Protein AF-A0A6V3LUW2-F1 (afdb_monomer)

Solvent-accessible surface area (backbone atoms only — not comparable to full-atom values): 19935 Å² total; per-residue (Å²): 139,88,84,88,88,88,87,80,91,82,86,86,84,82,94,77,95,73,83,80,82,76,82,77,86,73,72,62,31,32,38,23,33,58,88,77,65,49,62,33,45,73,44,80,69,46,70,78,84,44,66,54,99,88,37,74,26,47,32,43,70,66,95,60,88,58,57,48,54,40,75,45,75,77,42,80,44,85,46,103,80,42,71,28,31,32,25,38,26,20,33,58,86,80,60,46,72,32,32,31,30,27,70,40,46,68,51,92,89,45,48,53,28,31,35,36,37,74,73,36,45,44,79,45,74,80,81,72,100,62,100,61,93,62,62,46,86,94,63,56,85,48,73,66,49,48,50,55,48,48,53,26,64,74,70,70,43,63,42,52,71,52,75,48,75,56,90,92,55,59,80,94,63,48,51,65,45,29,28,53,26,75,47,93,97,36,74,33,47,70,84,57,91,73,88,65,65,77,60,53,53,58,58,50,51,49,48,53,49,52,35,35,77,70,69,74,44,56,56,78,40,47,44,55,76,55,36,52,86,77,42,78,68,96,57,62,49,35,76,66,59,64,69,24,22,45,45,23,38,76,66,20,11,39,16,54,58,38,75,54,98,72,16,66,75,71,70,44,80,86,52,53,72,56,58,43,50,36,48,44,44,47,71,41,63,60,80,47,59,54,69,73,50,81,41,61,30,63,55,40,52,52,50,51,52,47,42,55,22,53,72,66,47,61,93,85,65,91,80,61,90,55,49,68,63,53,66,62,70,77,103

Nearest PDB structures (foldseek):
  8qbn-assembly1_Y  TM=7.287E-01  e=2.528E-06  Homo sapiens
  8c6j-assembly1_j  TM=6.320E-01  e=8.362E-05  Homo sapiens
  3wx2-assembly2_B  TM=7.282E-01  e=1.153E-03  Mus musculus
  9fmd-assembly1_56  TM=6.242E-01  e=1.544E-03  Homo sapiens
  2bz1-assembly1_A-2  TM=7.826E-01  e=7.913E-01  Escherichia coli

InterPro domains:
  IPR001466 Beta-lactamase-related [PF00144] (144-311)
  IPR012338 Beta-lactamase/transpeptidase-like [G3DSA:3.40.710.10] (135-315)
  IPR012338 Beta-lactamase/transpeptidase-like [SSF56601] (143-311)
  IPR050491 Beta-lactamase AmpC-like [PTHR46825] (140-311)

Sequence (331 aa):
DTISARASQGRESGSAMASRLSFTYVPANQAVCSACGTRLVACVLHSKGHIWNGKPAQVFTPKEKPPGITFTNRRNVDAAQGKSVVETALCSACKANVGWRFVESPTIGESGTIGFLMPSIRLENAKSDVKVDVVRACDSKTALDKLAIGLMAEHGGIGLSIAFCKDGAPDSKVLAKAWGYARQGCPLTPSVPLRIASVSKTITAVAIGKLVDEGKLSFDDKVLPLLRRLVKVGHLADDRMSEITVRHLLNNTSGLPSNDSKDPMFSFPRKSQLALIAHVLSERKLYNQPGSSYNYSNFGYCLLGRVVEAVCAPKGAESHQVRTVDYLLCR

Radius of gyration: 29.38 Å; Cα contacts (8 Å, |Δi|>4): 513; chains: 1; bounding box: 87×58×72 Å

Foldseek 3Di:
DDDDDDDDDDDDDDDDDDDPPDDDPQFAKWKAFPVPRHTFARDDWAQPDDADPNHGWTKDQDPDHTPQWDWADWDWDQDPLGIWIKTFIAGPPPRDGFWIATCGDPDPPRHRMTIGDPPRIDIPRDDDPDPDPAQDCVNDDDPVSVVLVVVCVVVVNQKDKDWDDDPPDPPVPIDIAMHGAQDGPHGDDSPDDDDPPCVVLVLLVVLQVVCVVVVLFDQQDFLCVLCCLPEDEPAFPEPLSRRAGNVLLNQQQSLADAPDPPQLCPVCVPDDLRRSVRCCRHPPYGNDRRPPDHGHHPNSSSSSLSSSVSSPDDVPDSDDNPGSVNSVPVD

Secondary structure (DSSP, 8-state):
-------------------------PPPPEEEETTT--EEEE---B--S-EETTEEEEEE--SSPPTTEEEEEEEEEEETTEEEEEEEEEETTT--EEEEEEEE-SSTT-TT-EEEETTTEEEE------------GGG--SHHHHHHHHHHHHHT-SEEEEEE--TT--GGG-EEEEEEEEETTEE--TTS----GGGHHHHHHHHHHHHHHTTS--TTSBHHHHHTTT---S--S-GGGGG-BHHHHHTT-S-PPPSSTT-HHHH-TTS-HHHHHHHHHHH---SS-TTSS----HHHHHHHHHHHHHHHS-TT-S-----HHHHHH--

Organism: NCBI:txid91324

Mean predicted aligned error: 17.82 Å

pLDDT: mean 71.04, std 22.26, range [22.08, 98.75]

Structure (mmCIF, N/CA/C/O backbone):
data_AF-A0A6V3LUW2-F1
#
_entry.id   AF-A0A6V3LUW2-F1
#
loop_
_atom_site.group_PDB
_atom_site.id
_atom_site.type_symbol
_atom_site.label_atom_id
_atom_site.label_alt_id
_atom_site.label_comp_id
_atom_site.label_asym_id
_atom_site.label_entity_id
_atom_site.label_seq_id
_atom_site.pdbx_PDB_ins_code
_atom_site.Cartn_x
_atom_site.Cartn_y
_atom_site.Cartn_z
_atom_site.occupancy
_atom_site.B_iso_or_equiv
_atom_site.auth_seq_id
_atom_site.auth_comp_id
_atom_site.auth_asym_id
_atom_site.auth_atom_id
_atom_site.pdbx_PDB_model_num
ATOM 1 N N . ASP A 1 1 ? 55.565 11.871 -32.220 1.00 32.44 1 ASP A N 1
ATOM 2 C CA . ASP A 1 1 ? 56.823 11.363 -31.647 1.00 32.44 1 ASP A CA 1
ATOM 3 C C . ASP A 1 1 ? 56.673 9.940 -31.148 1.00 32.44 1 ASP A C 1
ATOM 5 O O . ASP A 1 1 ? 56.031 9.662 -30.143 1.00 32.44 1 ASP A O 1
ATOM 9 N N . THR A 1 2 ? 57.181 9.035 -31.971 1.00 25.94 2 THR A N 1
ATOM 10 C CA . THR A 1 2 ? 57.294 7.585 -31.808 1.00 25.94 2 THR A CA 1
ATOM 11 C C . THR A 1 2 ? 58.377 7.240 -30.792 1.00 25.94 2 THR A C 1
ATOM 13 O O . THR A 1 2 ? 59.490 7.728 -30.939 1.00 25.94 2 THR A O 1
ATOM 16 N N . ILE A 1 3 ? 58.118 6.303 -29.873 1.00 24.16 3 ILE A N 1
ATOM 17 C CA . ILE A 1 3 ? 59.168 5.420 -29.341 1.00 24.16 3 ILE A CA 1
ATOM 18 C C . ILE A 1 3 ? 58.611 3.996 -29.246 1.00 24.16 3 ILE A C 1
ATOM 20 O O . ILE A 1 3 ? 57.728 3.696 -28.446 1.00 24.16 3 ILE A O 1
ATOM 24 N N . SER A 1 4 ? 59.149 3.120 -30.091 1.00 26.44 4 SER A N 1
ATOM 25 C CA . SER A 1 4 ? 59.075 1.666 -29.970 1.00 26.44 4 SER A CA 1
ATOM 26 C C . SER A 1 4 ? 60.341 1.150 -29.291 1.00 26.44 4 SER A C 1
ATOM 28 O O . SER A 1 4 ? 61.434 1.558 -29.677 1.00 26.44 4 SER A O 1
ATOM 30 N N . ALA A 1 5 ? 60.220 0.178 -28.390 1.00 25.72 5 ALA A N 1
ATOM 31 C CA . ALA A 1 5 ? 61.331 -0.695 -28.023 1.00 25.72 5 ALA A CA 1
ATOM 32 C C . ALA A 1 5 ? 60.824 -2.137 -27.887 1.00 25.72 5 ALA A C 1
ATOM 34 O O . ALA A 1 5 ? 59.865 -2.412 -27.164 1.00 25.72 5 ALA A O 1
ATOM 35 N N . ARG A 1 6 ? 61.458 -3.053 -28.625 1.00 26.61 6 ARG A N 1
ATOM 36 C CA . ARG A 1 6 ? 61.231 -4.502 -28.591 1.00 26.61 6 ARG A CA 1
ATOM 37 C C . ARG A 1 6 ? 62.600 -5.186 -28.557 1.00 26.61 6 ARG A C 1
ATOM 39 O O . ARG A 1 6 ? 63.383 -4.962 -29.469 1.00 26.61 6 ARG A O 1
ATOM 46 N N . ALA A 1 7 ? 62.846 -6.007 -27.540 1.00 25.12 7 ALA A N 1
ATOM 47 C CA . ALA A 1 7 ? 63.823 -7.111 -27.444 1.00 25.12 7 ALA A CA 1
ATOM 48 C C . ALA A 1 7 ? 63.729 -7.643 -25.995 1.00 25.12 7 ALA A C 1
ATOM 50 O O . ALA A 1 7 ? 63.447 -6.851 -25.104 1.00 25.12 7 ALA A O 1
ATOM 51 N N . SER A 1 8 ? 63.903 -8.908 -25.619 1.00 25.94 8 SER A N 1
ATOM 52 C CA . SER A 1 8 ? 64.180 -10.198 -26.268 1.00 25.94 8 SER A CA 1
ATOM 53 C C . SER A 1 8 ? 63.903 -11.297 -25.213 1.00 25.94 8 SER A C 1
ATOM 55 O O . SER A 1 8 ? 63.744 -10.997 -24.032 1.00 25.94 8 SER A O 1
ATOM 57 N N . GLN A 1 9 ? 63.796 -12.559 -25.633 1.00 34.12 9 GLN A N 1
ATOM 58 C CA . GLN A 1 9 ? 63.465 -13.723 -24.794 1.00 34.12 9 GLN A CA 1
ATOM 59 C C . GLN A 1 9 ? 64.522 -14.055 -23.718 1.00 34.12 9 GLN A C 1
ATOM 61 O O . GLN A 1 9 ? 65.716 -13.917 -23.963 1.00 34.12 9 GLN A O 1
ATOM 66 N N . GLY A 1 10 ? 64.066 -14.608 -22.585 1.00 26.25 10 GLY A N 1
ATOM 67 C CA . GLY A 1 10 ? 64.874 -15.298 -21.570 1.00 26.25 10 GLY A CA 1
ATOM 68 C C . GLY A 1 10 ? 63.981 -16.086 -20.597 1.00 26.25 10 GLY A C 1
ATOM 69 O O . GLY A 1 10 ? 62.944 -15.580 -20.175 1.00 26.25 10 GLY A O 1
ATOM 70 N N . ARG A 1 11 ? 64.333 -17.349 -20.321 1.00 29.12 11 ARG A N 1
ATOM 71 C CA . ARG A 1 11 ? 63.602 -18.312 -19.472 1.00 29.12 11 ARG A CA 1
ATOM 72 C C . ARG A 1 11 ? 63.884 -18.122 -17.969 1.00 29.12 11 ARG A C 1
ATOM 74 O O . ARG A 1 11 ? 64.995 -17.780 -17.595 1.00 29.12 11 ARG A O 1
ATOM 81 N N . GLU A 1 12 ? 62.875 -18.527 -17.192 1.00 29.52 12 GLU A N 1
ATOM 82 C CA . GLU A 1 12 ? 62.871 -19.070 -15.818 1.00 29.52 12 GLU A CA 1
ATOM 83 C C . GLU A 1 12 ? 62.957 -18.177 -14.557 1.00 29.52 12 GLU A C 1
ATOM 85 O O . GLU A 1 12 ? 63.895 -17.423 -14.327 1.00 29.52 12 GLU A O 1
ATOM 90 N N . SER A 1 13 ? 61.997 -18.491 -13.667 1.00 27.89 13 SER A N 1
ATOM 91 C CA . SER A 1 13 ? 61.985 -18.431 -12.193 1.00 27.89 13 SER A CA 1
ATOM 92 C C . SER A 1 13 ? 61.398 -17.194 -11.481 1.00 27.89 13 SER A C 1
ATOM 94 O O . SER A 1 13 ? 61.755 -16.055 -11.744 1.00 27.89 13 SER A O 1
ATOM 96 N N . GLY A 1 14 ? 60.512 -17.471 -10.510 1.00 27.19 14 GLY A N 1
ATOM 97 C CA . GLY A 1 14 ? 60.323 -16.654 -9.304 1.00 27.19 14 GLY A CA 1
ATOM 98 C C . GLY A 1 14 ? 59.253 -15.554 -9.333 1.00 27.19 14 GLY A C 1
ATOM 99 O O . GLY A 1 14 ? 59.414 -14.517 -9.956 1.00 27.19 14 GLY A O 1
ATOM 100 N N . SER A 1 15 ? 58.180 -15.789 -8.575 1.00 33.03 15 SER A N 1
ATOM 101 C CA . SER A 1 15 ? 57.138 -14.864 -8.094 1.00 33.03 15 SER A CA 1
ATOM 102 C C . SER A 1 15 ? 57.380 -13.345 -8.203 1.00 33.03 15 SER A C 1
ATOM 104 O O . SER A 1 15 ? 58.246 -12.806 -7.519 1.00 33.03 15 SER A O 1
ATOM 106 N N . ALA A 1 16 ? 56.475 -12.637 -8.889 1.00 28.08 16 ALA A N 1
ATOM 107 C CA . ALA A 1 16 ? 55.995 -11.313 -8.478 1.00 28.08 16 ALA A CA 1
ATOM 108 C C . ALA A 1 16 ? 54.725 -10.918 -9.253 1.00 28.08 16 ALA A C 1
ATOM 110 O O . ALA A 1 16 ? 54.621 -11.053 -10.470 1.00 28.08 16 ALA A O 1
ATOM 111 N N . MET A 1 17 ? 53.750 -10.423 -8.501 1.00 35.12 17 MET A N 1
ATOM 112 C CA . MET A 1 17 ? 52.488 -9.838 -8.940 1.00 35.12 17 MET A CA 1
ATOM 113 C C . MET A 1 17 ? 52.741 -8.640 -9.877 1.00 35.12 17 MET A C 1
ATOM 115 O O . MET A 1 17 ? 53.303 -7.638 -9.449 1.00 35.12 17 MET A O 1
ATOM 119 N N . ALA A 1 18 ? 52.303 -8.712 -11.136 1.00 25.06 18 ALA A N 1
ATOM 120 C CA . ALA A 1 18 ? 52.084 -7.539 -11.991 1.00 25.06 18 ALA A CA 1
ATOM 121 C C . ALA A 1 18 ? 51.142 -7.917 -13.143 1.00 25.06 18 ALA A C 1
ATOM 123 O O . ALA A 1 18 ? 51.553 -8.156 -14.280 1.00 25.06 18 ALA A O 1
ATOM 124 N N . SER A 1 19 ? 49.846 -8.006 -12.848 1.00 27.05 19 SER A N 1
ATOM 125 C CA . SER A 1 19 ? 48.818 -8.066 -13.883 1.00 27.05 19 SER A CA 1
ATOM 126 C C . SER A 1 19 ? 48.899 -6.794 -14.731 1.00 27.05 19 SER A C 1
ATOM 128 O O . SER A 1 19 ? 48.586 -5.702 -14.255 1.00 27.05 19 SER A O 1
ATOM 130 N N . ARG A 1 20 ? 49.331 -6.934 -15.988 1.00 24.47 20 ARG A N 1
ATOM 131 C CA . ARG A 1 20 ? 49.207 -5.903 -17.023 1.00 24.47 20 ARG A CA 1
ATOM 132 C C . ARG A 1 20 ? 47.744 -5.458 -17.097 1.00 24.47 20 ARG A C 1
ATOM 134 O O . ARG A 1 20 ? 46.902 -6.195 -17.600 1.00 24.47 20 ARG A O 1
ATOM 141 N N . LEU A 1 21 ? 47.450 -4.256 -16.608 1.00 22.22 21 LEU A N 1
ATOM 142 C CA . LEU A 1 21 ? 46.193 -3.566 -16.881 1.00 22.22 21 LEU A CA 1
ATOM 143 C C . LEU A 1 21 ? 46.185 -3.170 -18.359 1.00 22.22 21 LEU A C 1
ATOM 145 O O . LEU A 1 21 ? 46.767 -2.166 -18.764 1.00 22.22 21 LEU A O 1
ATOM 149 N N . SER A 1 22 ? 45.547 -3.992 -19.184 1.00 22.17 22 SER A N 1
ATOM 150 C CA . SER A 1 22 ? 45.116 -3.595 -20.518 1.00 22.17 22 SER A CA 1
ATOM 151 C C . SER A 1 22 ? 43.903 -2.675 -20.378 1.00 22.17 22 SER A C 1
ATOM 153 O O . SER A 1 22 ? 42.823 -3.125 -19.991 1.00 22.17 22 SER A O 1
ATOM 155 N N . PHE A 1 23 ? 44.060 -1.391 -20.695 1.00 22.08 23 PHE A N 1
ATOM 156 C CA . PHE A 1 23 ? 42.920 -0.493 -20.861 1.00 22.08 23 PHE A CA 1
ATOM 157 C C . PHE A 1 23 ? 42.211 -0.847 -22.166 1.00 22.08 23 PHE A C 1
ATOM 159 O O . PHE A 1 23 ? 42.730 -0.610 -23.255 1.00 22.08 23 PHE A O 1
ATOM 166 N N . THR A 1 24 ? 41.015 -1.420 -22.058 1.00 25.44 24 THR A N 1
ATOM 167 C CA . THR A 1 24 ? 40.129 -1.556 -23.214 1.00 25.44 24 THR A CA 1
ATOM 168 C C . THR A 1 24 ? 39.429 -0.218 -23.402 1.00 25.44 24 THR A C 1
ATOM 170 O O . THR A 1 24 ? 38.608 0.183 -22.579 1.00 25.44 24 THR A O 1
ATOM 173 N N . TYR A 1 25 ? 39.779 0.499 -24.467 1.00 26.20 25 TYR A N 1
ATOM 174 C CA . TYR A 1 25 ? 39.032 1.665 -24.925 1.00 26.20 25 TYR A CA 1
ATOM 175 C C . TYR A 1 25 ? 37.603 1.222 -25.276 1.00 26.20 25 TYR A C 1
ATOM 177 O O . TYR A 1 25 ? 37.393 0.487 -26.242 1.00 26.20 25 TYR A O 1
ATOM 185 N N . VAL A 1 26 ? 36.621 1.626 -24.467 1.00 33.25 26 VAL A N 1
ATOM 186 C CA . VAL A 1 26 ? 35.198 1.388 -24.741 1.00 33.25 26 VAL A CA 1
ATOM 187 C C . VAL A 1 26 ? 34.712 2.526 -25.644 1.00 33.25 26 VAL A C 1
ATOM 189 O O . VAL A 1 26 ? 34.787 3.684 -25.226 1.00 33.25 26 VAL A O 1
ATOM 192 N N . PRO A 1 27 ? 34.235 2.267 -26.874 1.00 38.62 27 PRO A N 1
ATOM 193 C CA . PRO A 1 27 ? 33.726 3.337 -27.723 1.00 38.62 27 PRO A CA 1
ATOM 194 C C . PRO A 1 27 ? 32.470 3.946 -27.080 1.00 38.62 27 PRO A C 1
ATOM 196 O O . PRO A 1 27 ? 31.558 3.226 -26.678 1.00 38.62 27 PRO A O 1
ATOM 199 N N . ALA A 1 28 ? 32.436 5.275 -26.958 1.00 47.59 28 ALA A N 1
ATOM 200 C CA . ALA A 1 28 ? 31.299 6.007 -26.407 1.00 47.59 28 ALA A CA 1
ATOM 201 C C . ALA A 1 28 ? 30.010 5.711 -27.196 1.00 47.59 28 ALA A C 1
ATOM 203 O O . ALA A 1 28 ? 30.028 5.692 -28.430 1.00 47.59 28 ALA A O 1
ATOM 204 N N . ASN A 1 29 ? 28.892 5.519 -26.485 1.00 57.41 29 ASN A N 1
ATOM 205 C CA . ASN A 1 29 ? 27.569 5.356 -27.091 1.00 57.41 29 ASN A CA 1
ATOM 206 C C . ASN A 1 29 ? 27.285 6.518 -28.055 1.00 57.41 29 ASN A C 1
ATOM 208 O O . ASN A 1 29 ? 27.542 7.682 -27.730 1.00 57.41 29 ASN A O 1
ATOM 212 N N . GLN A 1 30 ? 26.746 6.209 -29.235 1.00 65.44 30 GLN A N 1
ATOM 213 C CA . GLN A 1 30 ? 26.441 7.215 -30.252 1.00 65.44 30 GLN A CA 1
ATOM 214 C C . GLN A 1 30 ? 24.938 7.468 -30.304 1.00 65.44 30 GLN A C 1
ATOM 216 O O . GLN A 1 30 ? 24.164 6.553 -30.572 1.00 65.44 30 GLN A O 1
ATOM 221 N N . ALA A 1 31 ? 24.520 8.710 -30.060 1.00 68.44 31 ALA A N 1
ATOM 222 C CA . ALA A 1 31 ? 23.149 9.144 -30.294 1.00 68.44 31 ALA A CA 1
ATOM 223 C C . ALA A 1 31 ? 22.975 9.554 -31.759 1.00 68.44 31 ALA A C 1
ATOM 225 O O . ALA A 1 31 ? 23.757 10.346 -32.295 1.00 68.44 31 ALA A O 1
ATOM 226 N N . VAL A 1 32 ? 21.931 9.033 -32.396 1.00 75.38 32 VAL A N 1
ATOM 227 C CA . VAL A 1 32 ? 21.648 9.202 -33.823 1.00 75.38 32 VAL A CA 1
ATOM 228 C C . VAL A 1 32 ? 20.202 9.653 -34.006 1.00 75.38 32 VAL A C 1
ATOM 230 O O . VAL A 1 32 ? 19.311 9.166 -33.318 1.00 75.38 32 VAL A O 1
ATOM 233 N N . CYS A 1 33 ? 19.939 10.581 -34.926 1.00 68.62 33 CYS A N 1
ATOM 234 C CA . CYS A 1 33 ? 18.579 11.013 -35.238 1.00 68.62 33 CYS A CA 1
ATOM 235 C C . CYS A 1 33 ? 17.768 9.855 -35.835 1.00 68.62 33 CYS A C 1
ATOM 237 O O . CYS A 1 33 ? 18.140 9.307 -36.874 1.00 68.62 33 CYS A O 1
ATOM 239 N N . SER A 1 34 ? 16.626 9.524 -35.232 1.00 74.38 34 SER A N 1
ATOM 240 C CA . SER A 1 34 ? 15.762 8.437 -35.708 1.00 74.38 34 SER A CA 1
ATOM 241 C C . SER A 1 34 ? 15.175 8.701 -37.095 1.00 74.38 34 SER A C 1
ATOM 243 O O . SER A 1 34 ? 14.897 7.749 -37.819 1.00 74.38 34 SER A O 1
ATOM 245 N N . ALA A 1 35 ? 15.001 9.974 -37.469 1.00 71.50 35 ALA A N 1
ATOM 246 C CA . ALA A 1 35 ? 14.369 10.368 -38.725 1.00 71.50 35 ALA A CA 1
ATOM 247 C C . ALA A 1 35 ? 15.293 10.238 -39.947 1.00 71.50 35 ALA A C 1
ATOM 249 O O . ALA A 1 35 ? 14.821 9.911 -41.028 1.00 71.50 35 ALA A O 1
ATOM 250 N N . CYS A 1 36 ? 16.596 10.502 -39.799 1.00 74.44 36 CYS A N 1
ATOM 251 C CA . CYS A 1 36 ? 17.520 10.569 -40.943 1.00 74.44 36 CYS A CA 1
ATOM 252 C C . CYS A 1 36 ? 18.872 9.881 -40.722 1.00 74.44 36 CYS A C 1
ATOM 254 O O . CYS A 1 36 ? 19.734 9.943 -41.592 1.00 74.44 36 CYS A O 1
ATOM 256 N N . GLY A 1 37 ? 19.105 9.266 -39.558 1.00 76.00 37 GLY A N 1
ATOM 257 C CA . GLY A 1 37 ? 20.361 8.568 -39.274 1.00 76.00 37 GLY A CA 1
ATOM 258 C C . GLY A 1 37 ? 21.564 9.487 -39.029 1.00 76.00 37 GLY A C 1
ATOM 259 O O . GLY A 1 37 ? 22.689 9.011 -38.912 1.00 76.00 37 GLY A O 1
ATOM 260 N N . THR A 1 38 ? 21.370 10.806 -38.941 1.00 75.94 38 THR A N 1
ATOM 261 C CA . THR A 1 38 ? 22.471 11.736 -38.661 1.00 75.94 38 THR A CA 1
ATOM 262 C C . THR A 1 38 ? 23.008 11.518 -37.254 1.00 75.94 38 THR A C 1
ATOM 264 O O . THR A 1 38 ? 22.253 11.568 -36.281 1.00 75.94 38 THR A O 1
ATOM 267 N N . ARG A 1 39 ? 24.325 11.315 -37.144 1.00 74.00 39 ARG A N 1
ATOM 268 C CA . ARG A 1 39 ? 25.025 11.246 -35.858 1.00 74.00 39 ARG A CA 1
ATOM 269 C C . ARG A 1 39 ? 24.925 12.591 -35.149 1.00 74.00 39 ARG A C 1
ATOM 271 O O . ARG A 1 39 ? 25.285 13.620 -35.714 1.00 74.00 39 ARG A O 1
ATOM 278 N N . LEU A 1 40 ? 24.419 12.559 -33.923 1.00 68.75 40 LEU A N 1
ATOM 279 C CA . LEU A 1 40 ? 24.222 13.739 -33.094 1.00 68.75 40 LEU A CA 1
ATOM 280 C C . LEU A 1 40 ? 25.392 13.888 -32.122 1.00 68.75 40 LEU A C 1
ATOM 282 O O . LEU A 1 40 ? 26.042 14.918 -32.091 1.00 68.75 40 LEU A O 1
ATOM 286 N N . VAL A 1 41 ? 25.724 12.865 -31.336 1.00 66.00 41 VAL A N 1
ATOM 287 C CA . VAL A 1 41 ? 26.817 12.997 -30.361 1.00 66.00 41 VAL A CA 1
ATOM 288 C C . VAL A 1 41 ? 27.357 11.638 -29.920 1.00 66.00 41 VAL A C 1
ATOM 290 O O . VAL A 1 41 ? 26.603 10.673 -29.805 1.00 66.00 41 VAL A O 1
ATOM 293 N N . ALA A 1 42 ? 28.662 11.572 -29.646 1.00 53.53 42 ALA A N 1
ATOM 294 C CA . ALA A 1 42 ? 29.278 10.490 -28.884 1.00 53.53 42 ALA A CA 1
ATOM 295 C C . ALA A 1 42 ? 29.283 10.904 -27.406 1.00 53.53 42 ALA A C 1
ATOM 297 O O . ALA A 1 42 ? 29.980 11.849 -27.038 1.00 53.53 42 ALA A O 1
ATOM 298 N N . CYS A 1 43 ? 28.461 10.279 -26.563 1.00 50.44 43 CYS A N 1
ATOM 299 C CA . CYS A 1 43 ? 28.339 10.708 -25.169 1.00 50.44 43 CYS A CA 1
ATOM 300 C C . CYS A 1 43 ? 28.013 9.569 -24.206 1.00 50.44 43 CYS A C 1
ATOM 302 O O . CYS A 1 43 ? 27.389 8.566 -24.552 1.00 50.44 43 CYS A O 1
ATOM 304 N N . VAL A 1 44 ? 28.418 9.772 -22.953 1.00 45.28 44 VAL A N 1
ATOM 305 C C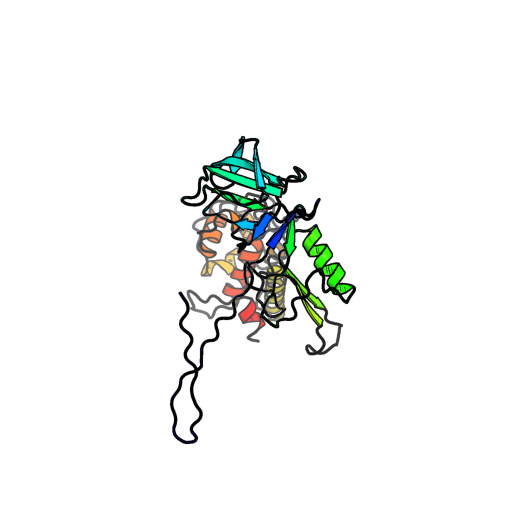A . VAL A 1 44 ? 27.902 9.018 -21.814 1.00 45.28 44 VAL A CA 1
ATOM 306 C C . VAL A 1 44 ? 26.619 9.714 -21.379 1.00 45.28 44 VAL A C 1
ATOM 308 O O . VAL A 1 44 ? 26.650 10.737 -20.700 1.00 45.28 44 VAL A O 1
ATOM 311 N N . LEU A 1 45 ? 25.486 9.186 -21.831 1.00 48.56 45 LEU A N 1
ATOM 312 C CA . LEU A 1 45 ? 24.174 9.646 -21.394 1.00 48.56 45 LEU A CA 1
ATOM 313 C C . LEU A 1 45 ? 23.963 9.196 -19.951 1.00 48.56 45 LEU A C 1
ATOM 315 O O . LEU A 1 45 ? 24.124 8.015 -19.639 1.00 48.56 45 LEU A O 1
ATOM 319 N N . HIS A 1 46 ? 23.589 10.120 -19.070 1.00 49.09 46 HIS A N 1
ATOM 320 C CA . HIS A 1 46 ? 23.193 9.770 -17.713 1.00 49.09 46 HIS A CA 1
ATOM 321 C C . HIS A 1 46 ? 21.733 10.143 -17.477 1.00 49.09 46 HIS A C 1
ATOM 323 O O . HIS A 1 46 ? 21.256 11.222 -17.817 1.00 49.09 46 HIS A O 1
ATOM 329 N N . SER A 1 47 ? 20.997 9.233 -16.858 1.00 44.94 47 SER A N 1
ATOM 330 C CA . SER A 1 47 ? 19.542 9.309 -16.729 1.00 44.94 47 SER A CA 1
ATOM 331 C C . SER A 1 47 ? 19.072 10.024 -15.458 1.00 44.94 47 SER A C 1
ATOM 333 O O . SER A 1 47 ? 18.070 9.611 -14.886 1.00 44.94 47 SER A O 1
ATOM 335 N N . LYS A 1 48 ? 19.812 11.023 -14.950 1.00 45.25 48 LYS A N 1
ATOM 336 C CA . LYS A 1 48 ? 19.458 11.729 -13.702 1.00 45.25 48 LYS A CA 1
ATOM 337 C C . LYS A 1 48 ? 18.098 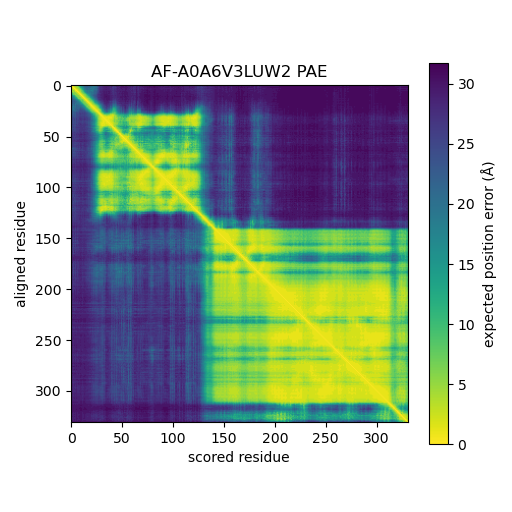12.434 -13.840 1.00 45.25 48 LYS A C 1
ATOM 339 O O . LYS A 1 48 ? 18.057 13.589 -14.202 1.00 45.25 48 LYS A O 1
ATOM 344 N N . GLY A 1 49 ? 16.988 11.756 -13.562 1.00 43.66 49 GLY A N 1
ATOM 345 C CA . GLY A 1 49 ? 15.701 12.356 -13.180 1.00 43.66 49 GLY A CA 1
ATOM 346 C C . GLY A 1 49 ? 15.013 13.358 -14.124 1.00 43.66 49 GLY A C 1
ATOM 347 O O . GLY A 1 49 ? 14.020 13.947 -13.708 1.00 43.66 49 GLY A O 1
ATOM 348 N N . HIS A 1 50 ? 15.475 13.582 -15.356 1.00 44.34 50 HIS A N 1
ATOM 349 C CA . HIS A 1 50 ? 14.872 14.599 -16.224 1.00 44.34 50 HIS A CA 1
ATOM 350 C C . HIS A 1 50 ? 13.631 14.065 -16.961 1.00 44.34 50 HIS A C 1
ATOM 352 O O . HIS A 1 50 ? 13.668 13.021 -17.616 1.00 44.34 50 HIS A O 1
ATOM 358 N N . ILE A 1 51 ? 12.531 14.818 -16.867 1.00 43.12 51 ILE A N 1
ATOM 359 C CA . ILE A 1 51 ? 11.246 14.569 -17.534 1.00 43.12 51 ILE A CA 1
ATOM 360 C C . ILE A 1 51 ? 10.875 15.829 -18.325 1.00 43.12 51 ILE A C 1
ATOM 362 O O . ILE A 1 51 ? 10.995 16.937 -17.807 1.00 43.12 51 ILE A O 1
ATOM 366 N N . TRP A 1 52 ? 10.405 15.676 -19.563 1.00 42.88 52 TRP A N 1
ATOM 367 C CA . TRP A 1 52 ? 9.974 16.782 -20.422 1.00 42.88 52 TRP A CA 1
ATOM 368 C C . TRP A 1 52 ? 8.634 16.496 -21.077 1.00 42.88 52 TRP A C 1
ATOM 370 O O . TRP A 1 52 ? 8.472 15.463 -21.726 1.00 42.88 52 TRP A O 1
ATOM 380 N N . ASN A 1 53 ? 7.674 17.413 -20.926 1.00 45.22 53 ASN A N 1
ATOM 381 C CA . ASN A 1 53 ? 6.282 17.211 -21.347 1.00 45.22 53 ASN A CA 1
ATOM 382 C C . ASN A 1 53 ? 5.746 15.823 -20.928 1.00 45.22 53 ASN A C 1
ATOM 384 O O . ASN A 1 53 ? 5.104 15.131 -21.715 1.00 45.22 53 ASN A O 1
ATOM 388 N N . GLY A 1 54 ? 6.092 15.381 -19.713 1.00 42.72 54 GLY A N 1
ATOM 389 C CA . GLY A 1 54 ? 5.702 14.074 -19.174 1.00 42.72 54 GLY A CA 1
ATOM 390 C C . GLY A 1 54 ? 6.492 12.863 -19.694 1.00 42.72 54 GLY A C 1
ATOM 391 O O . GLY A 1 54 ? 6.167 11.743 -19.317 1.00 42.72 54 GLY A O 1
ATOM 392 N N . LYS A 1 55 ? 7.530 13.043 -20.525 1.00 43.66 55 LYS A N 1
ATOM 393 C CA . LYS A 1 55 ? 8.339 11.946 -21.088 1.00 43.66 55 LYS A CA 1
ATOM 394 C C . LYS A 1 55 ? 9.743 11.868 -20.471 1.00 43.66 55 LYS A C 1
ATOM 396 O O . LYS A 1 55 ? 10.358 12.917 -20.275 1.00 43.66 55 LYS A O 1
ATOM 401 N N . PRO A 1 56 ? 10.287 10.662 -20.214 1.00 47.06 56 PRO A N 1
ATOM 402 C CA . PRO A 1 56 ? 11.670 10.490 -19.772 1.00 47.06 56 PRO A CA 1
ATOM 403 C C . PRO A 1 56 ? 12.670 11.074 -20.773 1.00 47.06 56 PRO A C 1
ATOM 405 O O . PRO A 1 56 ? 12.560 10.850 -21.981 1.00 47.06 56 PRO A O 1
ATOM 408 N N . ALA A 1 57 ? 13.664 11.789 -20.256 1.00 47.59 57 ALA A N 1
ATOM 409 C CA . ALA A 1 57 ? 14.705 12.436 -21.035 1.00 47.59 57 ALA A CA 1
ATOM 410 C C . ALA A 1 57 ? 16.078 11.874 -20.665 1.00 47.59 57 ALA A C 1
ATOM 412 O O . ALA A 1 57 ? 16.419 11.774 -19.485 1.00 47.59 57 ALA A O 1
ATOM 413 N N . GLN A 1 58 ? 16.895 11.548 -21.665 1.00 57.41 58 GLN A N 1
ATOM 414 C CA . GLN A 1 58 ? 18.321 11.330 -21.423 1.00 57.41 58 GLN A CA 1
ATOM 415 C C . GLN A 1 58 ? 19.045 12.658 -21.551 1.00 57.41 58 GLN A C 1
ATOM 417 O O . GLN A 1 58 ? 18.816 13.372 -22.526 1.00 57.41 58 GLN A O 1
ATOM 422 N N . VAL A 1 59 ? 19.902 12.982 -20.582 1.00 52.50 59 VAL A N 1
ATOM 423 C CA . VAL A 1 59 ? 20.637 14.243 -20.594 1.00 52.50 59 VAL A CA 1
ATOM 424 C C . VAL A 1 59 ? 22.133 14.056 -20.757 1.00 52.50 59 VAL A C 1
ATOM 426 O O . VAL A 1 59 ? 22.705 13.025 -20.390 1.00 52.50 59 VAL A O 1
ATOM 429 N N . PHE A 1 60 ? 22.755 15.093 -21.295 1.00 61.97 60 PHE A N 1
ATOM 430 C CA . PHE A 1 60 ? 24.191 15.220 -21.432 1.00 61.97 60 PHE A CA 1
ATOM 431 C C . PHE A 1 60 ? 24.584 16.695 -21.355 1.00 61.97 60 PHE A C 1
ATOM 433 O O . PHE A 1 60 ? 23.930 17.549 -21.954 1.00 61.97 60 PHE A O 1
ATOM 440 N N . THR A 1 61 ? 25.664 16.993 -20.639 1.00 60.22 61 THR A N 1
ATOM 441 C CA . THR A 1 61 ? 26.203 18.350 -20.500 1.00 60.22 61 THR A CA 1
ATOM 442 C C . THR A 1 61 ? 27.498 18.445 -21.308 1.00 60.22 61 THR A C 1
ATOM 444 O O . THR A 1 61 ? 28.556 18.036 -20.824 1.00 60.22 61 THR A O 1
ATOM 447 N N . PRO A 1 62 ? 27.442 18.907 -22.569 1.00 57.91 62 PRO A N 1
ATOM 448 C CA . PRO A 1 62 ? 28.642 19.036 -23.380 1.00 57.91 62 PRO A CA 1
ATOM 449 C C . PRO A 1 62 ? 29.563 20.150 -22.875 1.00 57.91 62 PRO A C 1
ATOM 451 O O . PRO A 1 62 ? 29.098 21.194 -22.426 1.00 57.91 62 PRO A O 1
ATOM 454 N N . LYS A 1 63 ? 30.878 19.967 -23.049 1.00 55.75 63 LYS A N 1
ATOM 455 C CA . LYS A 1 63 ? 31.872 21.039 -22.859 1.00 55.75 63 LYS A CA 1
ATOM 456 C C . LYS A 1 63 ? 31.934 22.017 -24.044 1.00 55.75 63 LYS A C 1
ATOM 458 O O . LYS A 1 63 ? 32.314 23.164 -23.859 1.00 55.75 63 LYS A O 1
ATOM 463 N N . GLU A 1 64 ? 31.536 21.573 -25.238 1.00 63.38 64 GLU A N 1
ATOM 464 C CA . GLU A 1 64 ? 31.563 22.339 -26.494 1.00 63.38 64 GLU A CA 1
ATOM 465 C C . GLU A 1 64 ? 30.289 22.098 -27.316 1.00 63.38 64 GLU A C 1
ATOM 467 O O . GLU A 1 64 ? 29.560 21.139 -27.078 1.00 63.38 64 GLU A O 1
ATOM 472 N N . LYS A 1 65 ? 29.990 22.938 -28.315 1.00 65.69 65 LYS A N 1
ATOM 473 C CA . LYS A 1 65 ? 28.785 22.758 -29.144 1.00 65.69 65 LYS A CA 1
ATOM 474 C C . LYS A 1 65 ? 28.798 21.369 -29.817 1.00 65.69 65 LYS A C 1
ATOM 476 O O . LYS A 1 65 ? 29.698 21.104 -30.611 1.00 65.69 65 LYS A O 1
ATOM 481 N N . PRO A 1 66 ? 27.807 20.494 -29.557 1.00 67.06 66 PRO A N 1
ATOM 482 C CA . PRO A 1 66 ? 27.814 19.153 -30.123 1.00 67.06 66 PRO A CA 1
ATOM 483 C C . PRO A 1 66 ? 27.589 19.199 -31.643 1.00 67.06 66 PRO A C 1
ATOM 485 O O . PRO A 1 66 ? 26.752 19.982 -32.113 1.00 67.06 66 PRO A O 1
ATOM 488 N N . PRO A 1 67 ? 28.306 18.371 -32.425 1.00 70.50 67 PRO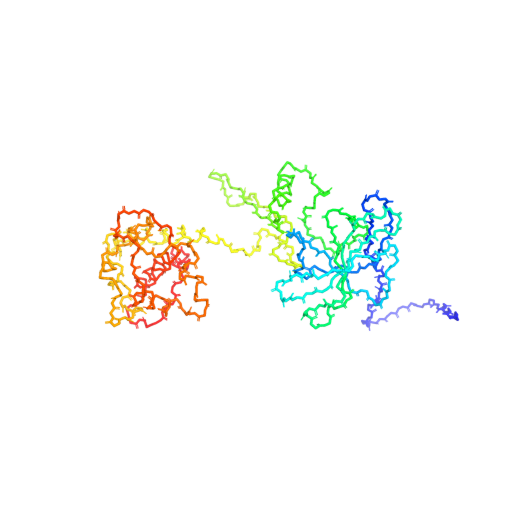 A N 1
ATOM 489 C CA . PRO A 1 67 ? 28.090 18.268 -33.865 1.00 70.50 67 PRO A CA 1
ATOM 490 C C . PRO A 1 67 ? 26.659 17.789 -34.171 1.00 70.50 67 PRO A C 1
ATOM 492 O O . PRO A 1 67 ? 25.975 17.250 -33.317 1.00 70.50 67 PRO A O 1
ATOM 495 N N . GLY A 1 68 ? 26.141 18.025 -35.378 1.00 76.69 68 GLY A N 1
ATOM 496 C CA . GLY A 1 68 ? 24.837 17.467 -35.785 1.00 76.69 68 GLY A CA 1
ATOM 497 C C . GLY A 1 68 ? 23.588 18.022 -35.074 1.00 76.69 68 GLY A C 1
ATOM 498 O O . GLY A 1 68 ? 22.480 17.596 -35.413 1.00 76.69 68 GLY A O 1
ATOM 499 N N . ILE A 1 69 ? 23.733 18.989 -34.157 1.00 79.38 69 ILE A N 1
ATOM 500 C CA . ILE A 1 69 ? 22.623 19.666 -33.472 1.00 79.38 69 ILE A CA 1
ATOM 501 C C . ILE A 1 69 ? 22.674 21.184 -33.705 1.00 79.38 69 ILE A C 1
ATOM 503 O O . ILE A 1 69 ? 23.710 21.838 -33.559 1.00 79.38 69 ILE A O 1
ATOM 507 N N . THR A 1 70 ? 21.516 21.765 -34.011 1.00 87.25 70 THR A N 1
ATOM 508 C CA . THR A 1 70 ? 21.280 23.216 -34.006 1.00 87.25 70 THR A CA 1
ATOM 509 C C . THR A 1 70 ? 20.254 23.583 -32.946 1.00 87.25 70 THR A C 1
ATOM 511 O O . THR A 1 70 ? 19.281 22.855 -32.762 1.00 87.25 70 THR A O 1
ATOM 514 N N . PHE A 1 71 ? 20.448 24.722 -32.282 1.00 84.88 71 PHE A N 1
ATOM 515 C CA . PHE A 1 71 ? 19.516 25.238 -31.282 1.00 84.88 71 PHE A CA 1
ATOM 516 C C . PHE A 1 71 ? 18.747 26.432 -31.837 1.00 84.88 71 PHE A C 1
ATOM 518 O O . PHE A 1 71 ? 19.324 27.281 -32.513 1.00 84.88 71 PHE A O 1
ATOM 525 N N . THR A 1 72 ? 17.445 26.474 -31.571 1.00 86.56 72 THR A N 1
ATOM 526 C CA . THR A 1 72 ? 16.563 27.579 -31.966 1.00 86.56 72 THR A CA 1
ATOM 527 C C . THR A 1 72 ? 15.406 27.723 -30.978 1.00 86.56 72 THR A C 1
ATOM 529 O O . THR A 1 72 ? 15.246 26.894 -30.081 1.00 86.56 72 THR A O 1
ATOM 532 N N . ASN A 1 73 ? 14.563 28.740 -31.162 1.00 78.62 73 ASN A N 1
ATOM 533 C CA . ASN A 1 73 ? 13.325 28.952 -30.411 1.00 78.62 73 ASN A CA 1
ATOM 534 C C . ASN A 1 73 ? 13.563 28.972 -28.895 1.00 78.62 73 ASN A C 1
ATOM 536 O O . ASN A 1 73 ? 13.097 28.086 -28.169 1.00 78.62 73 ASN A O 1
ATOM 540 N N . ARG A 1 74 ? 14.310 29.983 -28.434 1.00 87.50 74 ARG A N 1
ATOM 541 C CA . ARG A 1 74 ? 14.512 30.254 -27.008 1.00 87.50 74 ARG A CA 1
ATOM 542 C C . ARG A 1 74 ? 13.171 30.616 -26.370 1.00 87.50 74 ARG A C 1
ATOM 544 O O . ARG A 1 74 ? 12.481 31.509 -26.854 1.00 87.50 74 ARG A O 1
ATOM 551 N N . ARG A 1 75 ? 12.799 29.921 -25.297 1.00 77.19 75 ARG A N 1
ATOM 552 C CA . ARG A 1 75 ? 11.536 30.136 -24.582 1.00 77.19 75 ARG A CA 1
ATOM 553 C C . ARG A 1 75 ? 11.686 29.936 -23.080 1.00 77.19 75 ARG A C 1
ATOM 555 O O . ARG A 1 75 ? 12.492 29.121 -22.630 1.00 77.19 75 ARG A O 1
ATOM 562 N N . ASN A 1 76 ? 10.854 30.647 -22.329 1.00 78.06 76 ASN A N 1
ATOM 563 C CA . ASN A 1 76 ? 10.707 30.458 -20.890 1.00 78.06 76 ASN A CA 1
ATOM 564 C C . ASN A 1 76 ? 9.842 29.224 -20.622 1.00 78.06 76 ASN A C 1
ATOM 566 O O . ASN A 1 76 ? 8.845 29.006 -21.314 1.00 78.06 76 ASN A O 1
ATOM 570 N N . VAL A 1 77 ? 10.216 28.426 -19.627 1.00 63.28 77 VAL A N 1
ATOM 571 C CA . VAL A 1 77 ? 9.453 27.255 -19.182 1.00 63.28 77 VAL A CA 1
ATOM 572 C C . VAL A 1 77 ? 9.393 27.205 -17.664 1.00 63.28 77 VAL A C 1
ATOM 574 O O . VAL A 1 77 ? 10.329 27.623 -16.982 1.00 63.28 77 VAL A O 1
ATOM 577 N N . ASP A 1 78 ? 8.287 26.687 -17.143 1.00 56.38 78 ASP A N 1
ATOM 578 C CA . ASP A 1 78 ? 8.128 26.422 -15.718 1.00 56.38 78 ASP A CA 1
ATOM 579 C C . ASP A 1 78 ? 8.556 24.975 -15.442 1.00 56.38 78 ASP A C 1
ATOM 581 O O . ASP A 1 78 ? 7.947 24.030 -15.952 1.00 56.38 78 ASP A O 1
ATOM 585 N N . ALA A 1 79 ? 9.667 24.796 -14.729 1.00 53.72 79 ALA A N 1
ATOM 586 C CA . ALA A 1 79 ? 10.180 23.486 -14.350 1.00 53.72 79 ALA A CA 1
ATOM 587 C C . ALA A 1 79 ? 9.823 23.200 -12.888 1.00 53.72 79 ALA A C 1
ATOM 589 O O . ALA A 1 79 ? 9.654 24.115 -12.090 1.00 53.72 79 ALA A O 1
ATOM 590 N N . ALA A 1 80 ? 9.791 21.923 -12.495 1.00 45.12 80 ALA A N 1
ATOM 591 C CA . ALA A 1 80 ? 9.425 21.503 -11.134 1.00 45.12 80 ALA A CA 1
ATOM 592 C C . ALA A 1 80 ? 10.277 22.134 -10.003 1.00 45.12 80 ALA A C 1
ATOM 594 O O . ALA A 1 80 ? 9.923 22.015 -8.835 1.00 45.12 80 ALA A O 1
ATOM 595 N N . GLN A 1 81 ? 11.397 22.784 -10.342 1.00 42.31 81 GLN A N 1
ATOM 596 C CA . GLN A 1 81 ? 12.330 23.444 -9.424 1.00 42.31 81 GLN A CA 1
ATOM 597 C C . GLN A 1 81 ? 12.440 24.971 -9.649 1.00 42.31 81 GLN A C 1
ATOM 599 O O . GLN A 1 81 ? 13.256 25.612 -8.994 1.00 42.31 81 GLN A O 1
ATOM 604 N N . GLY A 1 82 ? 11.638 25.570 -10.545 1.00 55.50 82 GLY A N 1
ATOM 605 C CA . GLY A 1 82 ? 11.606 27.018 -10.810 1.00 55.50 82 GLY A CA 1
ATOM 606 C C . GLY A 1 82 ? 11.535 27.405 -12.297 1.00 55.50 82 GLY A C 1
ATOM 607 O O . GLY A 1 82 ? 11.549 26.557 -13.193 1.00 55.50 82 GLY A O 1
ATOM 608 N N . LYS A 1 83 ? 11.503 28.720 -12.570 1.00 64.94 83 LYS A N 1
ATOM 609 C CA . LYS A 1 83 ? 11.523 29.276 -13.937 1.00 64.94 83 LYS A CA 1
ATOM 610 C C . LYS A 1 83 ? 12.862 28.974 -14.614 1.00 64.94 83 LYS A C 1
ATOM 612 O O . LYS A 1 83 ? 13.915 29.247 -14.049 1.00 64.94 83 LYS A O 1
ATOM 617 N N . SER A 1 84 ? 12.813 28.432 -15.827 1.00 67.62 84 SER A N 1
ATOM 618 C CA . SER A 1 84 ? 13.988 28.094 -16.640 1.00 67.62 84 SER A CA 1
ATOM 619 C C . SER A 1 84 ? 13.876 28.697 -18.039 1.00 67.62 84 SER A C 1
ATOM 621 O O . SER A 1 84 ? 12.779 29.017 -18.505 1.00 67.62 84 SER A O 1
ATOM 623 N N . VAL A 1 85 ? 15.000 28.779 -18.752 1.00 73.94 85 VAL A N 1
ATOM 624 C CA . VAL A 1 85 ? 15.029 29.178 -20.166 1.00 73.94 85 VAL A CA 1
ATOM 625 C C . VAL A 1 85 ? 15.637 28.058 -20.991 1.00 73.94 85 VAL A C 1
ATOM 627 O O . VAL A 1 85 ? 16.740 27.597 -20.700 1.00 73.94 85 VAL A O 1
ATOM 630 N N . VAL A 1 86 ? 14.932 27.621 -22.035 1.00 73.38 86 VAL A N 1
ATOM 631 C CA . VAL A 1 86 ? 15.370 26.519 -22.900 1.00 73.38 86 VAL A CA 1
ATOM 632 C C . VAL A 1 86 ? 15.351 26.900 -24.371 1.00 73.38 86 VAL A C 1
ATOM 634 O O . VAL A 1 86 ? 14.570 27.743 -24.805 1.00 73.38 86 VAL A O 1
ATOM 637 N N . GLU A 1 87 ? 16.170 26.214 -25.154 1.00 80.12 87 GLU A N 1
ATOM 638 C CA . GLU A 1 87 ? 16.117 26.206 -26.615 1.00 80.12 87 GLU A CA 1
ATOM 639 C C . GLU A 1 87 ? 15.734 24.820 -27.122 1.00 80.12 87 GLU A C 1
ATOM 641 O O . GLU A 1 87 ? 16.020 23.805 -26.490 1.00 80.12 87 GLU A O 1
ATOM 646 N N . THR A 1 88 ? 15.119 24.766 -28.297 1.00 79.12 88 THR A N 1
ATOM 647 C CA . THR A 1 88 ? 14.799 23.513 -28.985 1.00 79.12 88 THR A CA 1
ATOM 648 C C . THR A 1 88 ? 16.039 22.986 -29.702 1.00 79.12 88 THR A C 1
ATOM 650 O O . THR A 1 88 ? 16.670 23.723 -30.459 1.00 79.12 88 THR A O 1
ATOM 653 N N . ALA A 1 89 ? 16.372 21.712 -29.490 1.00 77.12 89 ALA A N 1
ATOM 654 C CA . ALA A 1 89 ? 17.461 21.027 -30.173 1.00 77.12 89 ALA A CA 1
ATOM 655 C C . ALA A 1 89 ? 16.919 20.334 -31.429 1.00 77.12 89 ALA A C 1
ATOM 657 O O . ALA A 1 89 ? 16.079 19.434 -31.352 1.00 77.12 89 ALA A O 1
ATOM 658 N N . LEU A 1 90 ? 17.408 20.752 -32.592 1.00 81.56 90 LEU A N 1
ATOM 659 C CA . LEU A 1 90 ? 17.035 20.197 -33.888 1.00 81.56 90 LEU A CA 1
ATOM 660 C C . LEU A 1 90 ? 18.207 19.436 -34.493 1.00 81.56 90 LEU A C 1
ATOM 662 O O . LEU A 1 90 ? 19.351 19.890 -34.414 1.00 81.56 90 LEU A O 1
ATOM 666 N N . CYS A 1 91 ? 17.916 18.319 -35.158 1.00 79.44 91 CYS A N 1
ATOM 667 C CA . CYS A 1 91 ? 18.894 17.669 -36.018 1.00 79.44 91 CYS A CA 1
ATOM 668 C C . CYS A 1 91 ? 19.337 18.653 -37.107 1.00 79.44 91 CYS A C 1
ATOM 670 O O . CYS A 1 91 ? 18.507 19.179 -37.851 1.00 79.44 91 CYS A O 1
ATOM 672 N N . SER A 1 92 ? 20.643 18.888 -37.235 1.00 86.25 92 SER A N 1
ATOM 673 C CA . SER A 1 92 ? 21.171 19.851 -38.205 1.00 86.25 92 SER A CA 1
ATOM 674 C C . SER A 1 92 ? 20.807 19.502 -39.649 1.00 86.25 92 SER A C 1
ATOM 676 O O . SER A 1 92 ? 20.633 20.422 -40.450 1.00 86.25 92 SER A O 1
ATOM 678 N N . ALA A 1 93 ? 20.664 18.206 -39.955 1.00 82.44 93 ALA A N 1
ATOM 679 C CA . ALA A 1 93 ? 20.404 17.692 -41.297 1.00 82.44 93 ALA A CA 1
ATOM 680 C C . ALA A 1 93 ? 18.921 17.762 -41.693 1.00 82.44 93 ALA A C 1
ATOM 682 O O . ALA A 1 93 ? 18.589 18.385 -42.693 1.00 82.44 93 ALA A O 1
ATOM 683 N N . CYS A 1 94 ? 18.021 17.162 -40.907 1.00 80.25 94 CYS A N 1
ATOM 684 C CA . CYS A 1 94 ? 16.600 17.047 -41.269 1.00 80.25 94 CYS A CA 1
ATOM 685 C C . CYS A 1 94 ? 15.674 18.002 -40.506 1.00 80.25 94 CYS A C 1
ATOM 687 O O . CYS A 1 94 ? 14.464 17.975 -40.703 1.00 80.25 94 CYS A O 1
ATOM 689 N N . LYS A 1 95 ? 16.225 18.809 -39.590 1.00 88.69 95 LYS A N 1
ATOM 690 C CA . LYS A 1 95 ? 15.487 19.726 -38.705 1.00 88.69 95 LYS A CA 1
ATOM 691 C C . LYS A 1 95 ? 14.468 19.054 -37.779 1.00 88.69 95 LYS A C 1
ATOM 693 O O . LYS A 1 95 ? 13.713 19.754 -37.112 1.00 88.69 95 LYS A O 1
ATOM 698 N N . ALA A 1 96 ? 14.476 17.723 -37.666 1.00 73.50 96 ALA A N 1
ATOM 699 C CA . ALA A 1 96 ? 13.638 17.013 -36.707 1.00 73.50 96 ALA A CA 1
ATOM 700 C C . ALA A 1 96 ? 13.951 17.461 -35.274 1.00 73.50 96 ALA A C 1
ATOM 702 O O . ALA A 1 96 ? 15.116 17.653 -34.912 1.00 73.50 96 ALA A O 1
ATOM 703 N N . ASN A 1 97 ? 12.908 17.590 -34.453 1.00 78.94 97 ASN A N 1
ATOM 704 C CA . ASN A 1 97 ? 13.057 17.886 -33.035 1.00 78.94 97 ASN A CA 1
ATOM 705 C C . ASN A 1 97 ? 13.620 16.663 -32.305 1.00 78.94 97 ASN A C 1
ATOM 707 O O . ASN A 1 97 ? 12.954 15.631 -32.185 1.00 78.94 97 ASN A O 1
ATOM 711 N N . VAL A 1 98 ? 14.853 16.797 -31.828 1.00 70.00 98 VAL A N 1
ATOM 712 C CA . VAL A 1 98 ? 15.581 15.740 -31.122 1.00 70.00 98 VAL A CA 1
ATOM 713 C C . VAL A 1 98 ? 15.673 16.004 -29.621 1.00 70.00 98 VAL A C 1
ATOM 715 O O . VAL A 1 98 ? 16.076 15.104 -28.889 1.00 70.00 98 VAL A O 1
ATOM 718 N N . GLY A 1 99 ? 15.279 17.188 -29.134 1.00 74.56 99 GLY A N 1
ATOM 719 C CA . GLY A 1 99 ? 15.427 17.529 -27.723 1.00 74.56 99 GLY A CA 1
ATOM 720 C C . GLY A 1 99 ? 15.350 19.018 -27.386 1.00 74.56 99 GLY A C 1
ATOM 721 O O . GLY A 1 99 ? 14.749 19.822 -28.100 1.00 74.56 99 GLY A O 1
ATOM 722 N N . TRP A 1 100 ? 16.001 19.398 -26.290 1.00 69.75 100 TRP A N 1
ATOM 723 C CA . TRP A 1 100 ? 16.148 20.784 -25.834 1.00 69.75 100 TRP A CA 1
ATOM 724 C C . TRP A 1 100 ? 17.483 20.997 -25.116 1.00 69.75 100 TRP A C 1
ATOM 726 O O . TRP A 1 100 ? 18.147 20.041 -24.723 1.00 69.75 100 TRP A O 1
ATOM 736 N N . ARG A 1 101 ? 17.862 22.261 -24.922 1.00 76.56 101 ARG A N 1
ATOM 737 C CA . ARG A 1 101 ? 19.025 22.692 -24.136 1.00 76.56 101 ARG A CA 1
ATOM 738 C C . ARG A 1 101 ? 18.600 23.705 -23.085 1.00 76.56 101 ARG A C 1
ATOM 740 O O . ARG A 1 101 ? 17.884 24.643 -23.424 1.00 76.56 101 ARG A O 1
ATOM 747 N N . PHE A 1 102 ? 19.074 23.562 -21.851 1.00 65.50 102 PHE A N 1
ATOM 748 C CA . PHE A 1 102 ? 18.967 24.620 -20.847 1.00 65.50 102 PHE A CA 1
ATOM 749 C C . PHE A 1 102 ? 19.916 25.765 -21.194 1.00 65.50 102 PHE A C 1
ATOM 751 O O . PHE A 1 102 ? 21.127 25.568 -21.270 1.00 65.50 102 PHE A O 1
ATOM 758 N N . VAL A 1 103 ? 19.369 26.959 -21.399 1.00 72.94 103 VAL A N 1
ATOM 759 C CA . VAL A 1 103 ? 20.145 28.204 -21.470 1.00 72.94 103 VAL A CA 1
ATOM 760 C C . VAL A 1 103 ? 20.368 28.736 -20.058 1.00 72.94 103 VAL A C 1
ATOM 762 O O . VAL A 1 103 ? 21.486 29.089 -19.701 1.00 72.94 103 VAL A O 1
ATOM 765 N N . GLU A 1 104 ? 19.315 28.699 -19.241 1.00 71.44 104 GLU A N 1
ATOM 766 C CA . GLU A 1 104 ? 19.342 29.027 -17.816 1.00 71.44 104 GLU A CA 1
ATOM 767 C C . GLU A 1 104 ? 18.598 27.928 -17.052 1.00 71.44 104 GLU A C 1
ATOM 769 O O . GLU A 1 104 ? 17.429 27.653 -17.348 1.00 71.44 104 GLU A O 1
ATOM 774 N N . SER A 1 105 ? 19.287 27.285 -16.104 1.00 58.84 105 SER A N 1
ATOM 775 C CA . SER A 1 105 ? 18.716 26.277 -15.203 1.00 58.84 105 SER A CA 1
ATOM 776 C C . SER A 1 105 ? 18.615 26.818 -13.768 1.00 58.84 105 SER A C 1
ATOM 778 O O . SER A 1 105 ? 19.565 27.455 -13.307 1.00 58.84 105 SER A O 1
ATOM 780 N N . PRO A 1 106 ? 17.517 26.545 -13.032 1.00 45.06 106 PRO A N 1
ATOM 781 C CA . PRO A 1 106 ? 17.389 26.861 -11.608 1.00 45.06 106 PRO A CA 1
ATOM 782 C C . PRO A 1 106 ? 18.316 26.003 -10.731 1.00 45.06 106 PRO A C 1
ATOM 784 O O . PRO A 1 106 ? 18.544 26.330 -9.567 1.00 45.06 106 PRO A O 1
ATOM 787 N N . THR A 1 107 ? 18.880 24.927 -11.285 1.00 48.16 107 THR A N 1
ATOM 788 C CA . THR A 1 107 ? 19.853 24.065 -10.610 1.00 48.16 107 THR A CA 1
ATOM 789 C C . THR A 1 107 ? 21.276 24.504 -10.942 1.00 48.16 107 THR A C 1
ATOM 791 O O . THR A 1 107 ? 21.680 24.555 -12.108 1.00 48.16 107 THR A O 1
ATOM 794 N N . ILE A 1 108 ? 22.060 24.797 -9.900 1.00 44.12 108 ILE A N 1
ATOM 795 C CA . ILE A 1 108 ? 23.452 25.248 -10.021 1.00 44.12 108 ILE A CA 1
ATOM 796 C C . ILE A 1 108 ? 24.271 24.217 -10.813 1.00 44.12 108 ILE A C 1
ATOM 798 O O . ILE A 1 108 ? 24.358 23.052 -10.430 1.00 44.12 108 ILE A O 1
ATOM 802 N N . GLY A 1 109 ? 24.894 24.665 -11.909 1.00 50.16 109 GLY A N 1
ATOM 803 C CA . GLY A 1 109 ? 25.774 23.845 -12.751 1.00 50.16 109 GLY A CA 1
ATOM 804 C C . GLY A 1 109 ? 25.086 23.071 -13.882 1.00 50.16 109 GLY A C 1
ATOM 805 O O . GLY A 1 109 ? 25.771 22.356 -14.607 1.00 50.16 109 GLY A O 1
ATOM 806 N N . GLU A 1 110 ? 23.769 23.216 -14.074 1.00 55.69 110 GLU A N 1
ATOM 807 C CA . GLU A 1 110 ? 23.028 22.482 -15.117 1.00 55.69 110 GLU A CA 1
ATOM 808 C C . GLU A 1 110 ? 22.733 23.301 -16.388 1.00 55.69 110 GLU A C 1
ATOM 810 O O . GLU A 1 110 ? 22.251 22.745 -17.381 1.00 55.69 110 GLU A O 1
ATOM 815 N N . SER A 1 111 ? 23.051 24.599 -16.412 1.00 62.12 111 SER A N 1
ATOM 816 C CA . SER A 1 111 ? 23.000 25.409 -17.638 1.00 62.12 111 SER A CA 1
ATOM 817 C C . SER A 1 111 ? 23.921 24.818 -18.715 1.00 62.12 111 SER A C 1
ATOM 819 O O . SER A 1 111 ? 25.054 24.432 -18.442 1.00 62.12 111 SER A O 1
ATOM 821 N N . GLY A 1 112 ? 23.427 24.721 -19.948 1.00 58.72 112 GLY A N 1
ATOM 822 C CA . GLY A 1 112 ? 24.099 24.045 -21.062 1.00 58.72 112 GLY A CA 1
ATOM 823 C C . GLY A 1 112 ? 23.745 22.562 -21.216 1.00 58.72 112 GLY A C 1
ATOM 824 O O . GLY A 1 112 ? 24.077 21.972 -22.244 1.00 58.72 112 GLY A O 1
ATOM 825 N N . THR A 1 113 ? 23.028 21.963 -20.259 1.00 62.66 113 THR A N 1
ATOM 826 C CA . THR A 1 113 ? 22.585 20.563 -20.339 1.00 62.66 113 THR A CA 1
ATOM 827 C C . THR A 1 113 ? 21.561 20.367 -21.452 1.00 62.66 113 THR A C 1
ATOM 829 O O . THR A 1 113 ? 20.594 21.123 -21.574 1.00 62.66 113 THR A O 1
ATOM 832 N N . ILE A 1 114 ? 21.766 19.330 -22.260 1.00 63.88 114 ILE A N 1
ATOM 833 C CA . ILE A 1 114 ? 20.900 18.935 -23.369 1.00 63.88 114 ILE A CA 1
ATOM 834 C C . ILE A 1 114 ? 20.095 17.719 -22.944 1.00 63.88 114 ILE A C 1
ATOM 836 O O . ILE A 1 114 ? 20.681 16.736 -22.503 1.00 63.88 114 ILE A O 1
ATOM 840 N N . GLY A 1 115 ? 18.776 17.769 -23.115 1.00 64.88 115 GLY A N 1
ATOM 841 C CA . GLY A 1 115 ? 17.889 16.618 -22.985 1.00 64.88 115 GLY A CA 1
ATOM 842 C C . GLY A 1 115 ? 17.435 16.113 -24.347 1.00 64.88 115 GLY A C 1
ATOM 843 O O . GLY A 1 115 ? 17.025 16.906 -25.191 1.00 64.88 115 GLY A O 1
ATOM 844 N N . PHE A 1 116 ? 17.495 14.800 -24.560 1.00 65.38 116 PHE A N 1
ATOM 845 C CA . PHE A 1 116 ? 17.010 14.147 -25.772 1.00 65.38 116 PHE A CA 1
ATOM 846 C C . PHE A 1 116 ? 15.603 13.576 -25.596 1.00 65.38 116 PHE A C 1
ATOM 848 O O . PHE A 1 116 ? 15.292 12.943 -24.583 1.00 65.38 116 PHE A O 1
ATOM 855 N N . LEU A 1 117 ? 14.777 13.756 -26.629 1.00 59.31 117 LEU A N 1
ATOM 856 C CA . LEU A 1 117 ? 13.435 13.189 -26.726 1.00 59.31 117 LEU A CA 1
ATOM 857 C C . LEU A 1 117 ? 13.479 11.787 -27.320 1.00 59.31 117 LEU A C 1
ATOM 859 O O . LEU A 1 117 ? 13.912 11.597 -28.455 1.00 59.31 117 LEU A O 1
ATOM 863 N N . MET A 1 118 ? 12.926 10.819 -26.597 1.00 60.81 118 MET A N 1
ATOM 864 C CA . MET A 1 118 ? 12.580 9.522 -27.176 1.00 60.81 118 MET A CA 1
ATOM 865 C C . MET A 1 118 ? 11.162 9.585 -27.775 1.00 60.81 118 MET A C 1
ATOM 867 O O . MET A 1 118 ? 10.273 10.175 -27.150 1.00 60.81 118 MET A O 1
ATOM 871 N N . PRO A 1 119 ? 10.918 9.011 -28.974 1.00 57.00 119 PRO A N 1
ATOM 872 C CA . PRO A 1 119 ? 11.810 8.161 -29.778 1.00 57.00 119 PRO A CA 1
ATOM 873 C C . PRO A 1 119 ? 12.618 8.906 -30.863 1.00 57.00 119 PRO A C 1
ATOM 875 O O . PRO A 1 119 ? 13.121 8.272 -31.789 1.00 57.00 119 PRO A O 1
ATOM 878 N N . SER A 1 120 ? 12.743 10.235 -30.809 1.00 56.97 120 SER A N 1
ATOM 879 C CA . SER A 1 120 ? 13.399 11.036 -31.861 1.00 56.97 120 SER A CA 1
ATOM 880 C C . SER A 1 120 ? 14.892 10.732 -32.057 1.00 56.97 120 SER A C 1
ATOM 882 O O . SER A 1 120 ? 15.470 11.152 -33.066 1.00 56.97 120 SER A O 1
ATOM 884 N N . ILE A 1 121 ? 15.513 9.997 -31.128 1.00 61.00 121 ILE A N 1
ATOM 885 C CA . ILE A 1 121 ? 16.885 9.498 -31.245 1.00 61.00 121 ILE A CA 1
ATOM 886 C C . ILE A 1 121 ? 16.984 7.975 -31.030 1.00 61.00 121 ILE A C 1
ATOM 888 O O . ILE A 1 121 ? 16.174 7.382 -30.316 1.00 61.00 121 ILE A O 1
ATOM 892 N N . ARG A 1 122 ? 18.014 7.355 -31.617 1.00 68.44 122 ARG A N 1
ATOM 893 C CA . ARG A 1 122 ? 18.460 5.970 -31.380 1.00 68.44 122 ARG A CA 1
ATOM 894 C C . ARG A 1 122 ? 19.876 5.961 -30.808 1.00 68.44 122 ARG A C 1
ATOM 896 O O . ARG A 1 122 ? 20.651 6.873 -31.086 1.00 68.44 122 ARG A O 1
ATOM 903 N N . LEU A 1 123 ? 20.213 4.928 -30.037 1.00 64.56 123 LEU A N 1
ATOM 904 C CA . LEU A 1 123 ? 21.562 4.715 -29.505 1.00 64.56 123 LEU A CA 1
ATOM 905 C C . LEU A 1 123 ? 22.246 3.560 -30.241 1.00 64.56 123 LEU A C 1
ATOM 907 O O . LEU A 1 123 ? 21.695 2.464 -30.309 1.00 64.56 123 LEU A O 1
ATOM 911 N N . GLU A 1 124 ? 23.448 3.799 -30.757 1.00 61.69 124 GLU A N 1
ATOM 912 C CA . GLU A 1 124 ? 24.283 2.804 -31.436 1.00 61.69 124 GLU A CA 1
ATOM 913 C C . GLU A 1 124 ? 25.513 2.437 -30.578 1.00 61.69 124 GLU A C 1
ATOM 915 O O . GLU A 1 124 ? 26.071 3.285 -29.876 1.00 61.69 124 GLU A O 1
ATOM 920 N N . ASN A 1 125 ? 25.947 1.169 -30.660 1.00 52.75 125 ASN A N 1
ATOM 921 C CA . ASN A 1 125 ? 27.151 0.593 -30.025 1.00 52.75 125 ASN A CA 1
ATOM 922 C C . ASN A 1 125 ? 27.183 0.477 -28.486 1.00 52.75 125 ASN A C 1
ATOM 924 O O . ASN A 1 125 ? 28.263 0.380 -27.904 1.00 52.75 125 ASN A O 1
ATOM 928 N N . ALA A 1 126 ? 26.033 0.384 -27.814 1.00 50.25 126 ALA A N 1
ATOM 929 C CA . ALA A 1 126 ? 25.990 0.103 -26.377 1.00 50.25 126 ALA A CA 1
ATOM 930 C C . ALA A 1 126 ? 26.452 -1.332 -26.048 1.00 50.25 126 ALA A C 1
ATOM 932 O O . ALA A 1 126 ? 25.644 -2.262 -26.009 1.00 50.25 126 ALA A O 1
ATOM 933 N N . LYS A 1 127 ? 27.750 -1.530 -25.785 1.00 38.00 127 LYS A N 1
ATOM 934 C CA . LYS A 1 127 ? 28.247 -2.763 -25.155 1.00 38.00 127 LYS A CA 1
ATOM 935 C C . LYS A 1 127 ? 28.069 -2.671 -23.641 1.00 38.00 127 LYS A C 1
ATOM 937 O O . LYS A 1 127 ? 28.544 -1.735 -23.008 1.00 38.00 127 LYS A O 1
ATOM 942 N N . SER A 1 128 ? 27.387 -3.653 -23.064 1.00 37.62 128 SER A N 1
ATOM 943 C CA . SER A 1 128 ? 27.268 -3.830 -21.617 1.00 37.62 128 SER A CA 1
ATOM 944 C C . SER A 1 128 ? 27.956 -5.131 -21.215 1.00 37.62 128 SER A C 1
ATOM 946 O O . SER A 1 128 ? 27.389 -6.201 -21.431 1.00 37.62 128 SER A O 1
ATOM 948 N N . ASP A 1 129 ? 29.140 -5.046 -20.611 1.00 30.67 129 ASP A N 1
ATOM 949 C CA . ASP A 1 129 ? 29.782 -6.183 -19.943 1.00 30.67 129 ASP A CA 1
ATOM 950 C C . ASP A 1 129 ? 29.165 -6.391 -18.555 1.00 30.67 129 ASP A C 1
ATOM 952 O O . ASP A 1 129 ? 29.760 -6.095 -17.525 1.00 30.67 129 ASP A O 1
ATOM 956 N N . VAL A 1 130 ? 27.926 -6.883 -18.535 1.00 30.25 130 VAL A N 1
ATOM 957 C CA . VAL A 1 130 ? 27.281 -7.477 -17.360 1.00 30.25 130 VAL A CA 1
ATOM 958 C C . VAL A 1 130 ? 26.398 -8.609 -17.882 1.00 30.25 130 VAL A C 1
ATOM 960 O O . VAL A 1 130 ? 25.370 -8.352 -18.506 1.00 30.25 130 VAL A O 1
ATOM 963 N N . LYS A 1 131 ? 26.791 -9.868 -17.650 1.00 26.31 131 LYS A N 1
ATOM 964 C CA . LYS A 1 131 ? 25.897 -11.014 -17.862 1.00 26.31 131 LYS A CA 1
ATOM 965 C C . LYS A 1 131 ? 24.900 -11.079 -16.708 1.00 26.31 131 LYS A C 1
ATOM 967 O O . LYS A 1 131 ? 25.162 -11.682 -15.675 1.00 26.31 131 LYS A O 1
ATOM 972 N N . VAL A 1 132 ? 23.766 -10.427 -16.914 1.00 30.39 132 VAL A N 1
ATOM 973 C CA . VAL A 1 132 ? 22.502 -10.653 -16.211 1.00 30.39 132 VAL A CA 1
ATOM 974 C C . VAL A 1 132 ? 21.461 -10.763 -17.320 1.00 30.39 132 VAL A C 1
ATOM 976 O O . VAL A 1 132 ? 21.465 -9.920 -18.219 1.00 30.39 132 VAL A O 1
ATOM 979 N N . ASP A 1 133 ? 20.603 -11.784 -17.289 1.00 30.98 133 ASP A N 1
ATOM 980 C CA . ASP A 1 133 ? 19.524 -11.972 -18.270 1.00 30.98 133 ASP A CA 1
ATOM 981 C C . ASP A 1 133 ? 18.434 -10.895 -18.093 1.00 30.98 133 ASP A C 1
ATOM 983 O O . ASP A 1 133 ? 17.339 -11.143 -17.596 1.00 30.98 133 ASP A O 1
ATOM 987 N N . VAL A 1 134 ? 18.752 -9.657 -18.475 1.00 36.69 134 VAL A N 1
ATOM 988 C CA . VAL A 1 134 ? 17.800 -8.555 -18.631 1.00 36.69 134 VAL A CA 1
ATOM 989 C C . VAL A 1 134 ? 17.271 -8.632 -20.054 1.00 36.69 134 VAL A C 1
ATOM 991 O O . VAL A 1 134 ? 17.974 -8.279 -21.001 1.00 36.69 134 VAL A O 1
ATOM 994 N N . VAL A 1 135 ? 16.032 -9.084 -20.227 1.00 36.59 135 VAL A N 1
ATOM 995 C CA . VAL A 1 135 ? 15.417 -9.134 -21.558 1.00 36.59 135 VAL A CA 1
ATOM 996 C C . VAL A 1 135 ? 15.097 -7.706 -22.008 1.00 36.59 135 VAL A C 1
ATOM 998 O O . VAL A 1 135 ? 14.206 -7.051 -21.465 1.00 36.59 135 VAL A O 1
ATOM 1001 N N . ARG A 1 136 ? 15.850 -7.196 -22.987 1.00 38.22 136 ARG A N 1
ATOM 1002 C CA . ARG A 1 136 ? 15.588 -5.900 -23.631 1.00 38.22 136 ARG A CA 1
ATOM 1003 C C . ARG A 1 136 ? 14.480 -6.047 -24.675 1.00 38.22 136 ARG A C 1
ATOM 1005 O O . ARG A 1 136 ? 14.253 -7.134 -25.197 1.00 38.22 136 ARG A O 1
ATOM 1012 N N . ALA A 1 137 ? 13.829 -4.938 -25.038 1.00 33.47 137 ALA A N 1
ATOM 1013 C CA . ALA A 1 137 ? 12.782 -4.907 -26.070 1.00 33.47 137 ALA A CA 1
ATOM 1014 C C . ALA A 1 137 ? 13.212 -5.541 -27.409 1.00 33.47 137 ALA A C 1
ATOM 1016 O O . ALA A 1 137 ? 12.407 -6.180 -28.081 1.00 33.47 137 ALA A O 1
ATOM 1017 N N . CYS A 1 138 ? 14.491 -5.409 -27.767 1.00 31.19 138 CYS A N 1
ATOM 1018 C CA . CYS A 1 138 ? 15.083 -5.991 -28.972 1.00 31.19 138 CYS A CA 1
ATOM 1019 C C . CYS A 1 138 ? 15.420 -7.489 -28.860 1.00 31.19 138 CYS A C 1
ATOM 1021 O O . CYS A 1 138 ? 15.630 -8.130 -29.884 1.00 31.19 138 CYS A O 1
ATOM 1023 N N . ASP A 1 139 ? 15.418 -8.050 -27.647 1.00 37.81 139 ASP A N 1
ATOM 1024 C CA . ASP A 1 139 ? 15.849 -9.423 -27.352 1.00 37.81 139 ASP A CA 1
ATOM 1025 C C . ASP A 1 139 ? 14.659 -10.352 -27.024 1.00 37.81 139 ASP A C 1
ATOM 1027 O O . ASP A 1 139 ? 14.847 -11.480 -26.565 1.00 37.81 139 ASP A O 1
ATOM 1031 N N . SER A 1 140 ? 13.415 -9.888 -27.231 1.00 48.59 140 SER A N 1
ATOM 1032 C CA . SER A 1 140 ? 12.199 -10.615 -26.834 1.00 48.59 140 SER A CA 1
ATOM 1033 C C . SER A 1 140 ? 12.029 -11.923 -27.622 1.00 48.59 140 SER A C 1
ATOM 1035 O O . SER A 1 140 ? 11.860 -11.914 -28.843 1.00 48.59 140 SER A O 1
ATOM 1037 N N . LYS A 1 141 ? 12.046 -13.066 -26.923 1.00 51.91 141 LYS A N 1
ATOM 1038 C CA . LYS A 1 141 ? 11.847 -14.394 -27.537 1.00 51.91 141 LYS A CA 1
ATOM 1039 C C . LYS A 1 141 ? 10.485 -15.006 -27.213 1.00 51.91 141 LYS A C 1
ATOM 1041 O O . LYS A 1 141 ? 10.030 -15.877 -27.947 1.00 51.91 141 LYS A O 1
ATOM 1046 N N . THR A 1 142 ? 9.813 -14.547 -26.154 1.00 68.31 142 THR A N 1
ATOM 1047 C CA . THR A 1 142 ? 8.536 -15.123 -25.695 1.00 68.31 142 THR A CA 1
ATOM 1048 C C . THR A 1 142 ? 7.390 -14.111 -25.704 1.00 68.31 142 THR A C 1
ATOM 1050 O O . THR A 1 142 ? 7.607 -12.900 -25.636 1.00 68.31 142 THR A O 1
ATOM 1053 N N . ALA A 1 143 ? 6.149 -14.606 -25.767 1.00 74.00 143 ALA A N 1
ATOM 1054 C CA . ALA A 1 143 ? 4.948 -13.772 -25.665 1.00 74.00 143 ALA A CA 1
ATOM 1055 C C . ALA A 1 143 ? 4.899 -12.980 -24.345 1.00 74.00 143 ALA A C 1
ATOM 1057 O O . ALA A 1 143 ? 4.503 -11.817 -24.341 1.00 74.00 143 ALA A O 1
ATOM 1058 N N . LEU A 1 144 ? 5.374 -13.582 -23.248 1.00 74.25 144 LEU A N 1
ATOM 1059 C CA . LEU A 1 144 ? 5.455 -12.938 -21.938 1.00 74.25 144 LEU A CA 1
ATOM 1060 C C . LEU A 1 144 ? 6.434 -11.757 -21.936 1.00 74.25 144 LEU A C 1
ATOM 1062 O O . LEU A 1 144 ? 6.110 -10.708 -21.390 1.00 74.25 144 LEU A O 1
ATOM 1066 N N . ASP A 1 145 ? 7.597 -11.896 -22.582 1.00 68.56 145 ASP A N 1
ATOM 1067 C CA . ASP A 1 145 ? 8.560 -10.792 -22.676 1.00 68.56 145 ASP A CA 1
ATOM 1068 C C . ASP A 1 145 ? 7.966 -9.620 -23.477 1.00 68.56 145 ASP A C 1
ATOM 1070 O O . ASP A 1 145 ? 8.066 -8.469 -23.058 1.00 68.56 145 ASP A O 1
ATOM 1074 N N . LYS A 1 146 ? 7.291 -9.909 -24.601 1.00 60.69 146 LYS A N 1
ATOM 1075 C CA . LYS A 1 146 ? 6.618 -8.889 -25.426 1.00 60.69 146 LYS A CA 1
ATOM 1076 C C . LYS A 1 146 ? 5.522 -8.156 -24.650 1.00 60.69 146 LYS A C 1
ATOM 1078 O O . LYS A 1 146 ? 5.460 -6.932 -24.716 1.00 60.69 146 LYS A O 1
ATOM 1083 N N . LEU A 1 147 ? 4.698 -8.888 -23.898 1.00 72.62 147 LEU A N 1
ATOM 1084 C CA . LEU A 1 147 ? 3.652 -8.312 -23.051 1.00 72.62 147 LEU A CA 1
ATOM 1085 C C . LEU A 1 147 ? 4.245 -7.422 -21.952 1.00 72.62 147 LEU A C 1
ATOM 1087 O O . LEU A 1 147 ? 3.809 -6.289 -21.787 1.00 72.62 147 LEU A O 1
ATOM 1091 N N . ALA A 1 148 ? 5.256 -7.910 -21.230 1.00 68.81 148 ALA A N 1
ATOM 1092 C CA . ALA A 1 148 ? 5.903 -7.167 -20.153 1.00 68.81 148 ALA A CA 1
ATOM 1093 C C . ALA A 1 148 ? 6.522 -5.852 -20.652 1.00 68.81 148 ALA A C 1
ATOM 1095 O O . ALA A 1 148 ? 6.299 -4.792 -20.070 1.00 68.81 148 ALA A O 1
ATOM 1096 N N . ILE A 1 149 ? 7.249 -5.911 -21.770 1.00 64.31 149 ILE A N 1
ATOM 1097 C CA . ILE A 1 149 ? 7.848 -4.735 -22.410 1.00 64.31 149 ILE A CA 1
ATOM 1098 C C . ILE A 1 149 ? 6.765 -3.773 -22.918 1.00 64.31 149 ILE A C 1
ATOM 1100 O O . ILE A 1 149 ? 6.909 -2.564 -22.749 1.00 64.31 149 ILE A O 1
ATOM 1104 N N . GLY A 1 150 ? 5.680 -4.294 -23.501 1.00 56.75 150 GLY A N 1
ATOM 1105 C CA . GLY A 1 150 ? 4.530 -3.502 -23.942 1.00 56.75 150 GLY A CA 1
ATOM 1106 C C . GLY A 1 150 ? 3.876 -2.736 -22.793 1.00 56.75 150 GLY A C 1
ATOM 1107 O O . GLY A 1 150 ? 3.750 -1.520 -22.877 1.00 56.75 150 GLY A O 1
ATOM 1108 N N . LEU A 1 151 ? 3.571 -3.418 -21.684 1.00 64.06 151 LEU A N 1
ATOM 1109 C CA . LEU A 1 151 ? 3.000 -2.807 -20.477 1.00 64.06 151 LEU A CA 1
ATOM 1110 C C . LEU A 1 151 ? 3.925 -1.744 -19.875 1.00 64.06 151 LEU A C 1
ATOM 1112 O O . LEU A 1 151 ? 3.476 -0.670 -19.475 1.00 64.06 151 LEU A O 1
ATOM 1116 N N . MET A 1 152 ? 5.231 -2.019 -19.824 1.00 68.94 152 MET A N 1
ATOM 1117 C CA . MET A 1 152 ? 6.216 -1.040 -19.366 1.00 68.94 152 MET A CA 1
ATOM 1118 C C . MET A 1 152 ? 6.254 0.197 -20.272 1.00 68.94 152 MET A C 1
ATOM 1120 O O . MET A 1 152 ? 6.331 1.314 -19.765 1.00 68.94 152 MET A O 1
ATOM 1124 N N . ALA A 1 153 ? 6.178 0.019 -21.593 1.00 52.00 153 ALA A N 1
ATOM 1125 C CA . ALA A 1 153 ? 6.168 1.123 -22.549 1.00 52.00 153 ALA A CA 1
ATOM 1126 C C . ALA A 1 153 ? 4.869 1.943 -22.483 1.00 52.00 153 ALA A C 1
ATOM 1128 O O . ALA A 1 153 ? 4.929 3.171 -22.506 1.00 52.00 153 ALA A O 1
ATOM 1129 N N . GLU A 1 154 ? 3.720 1.278 -22.366 1.00 55.06 154 GLU A N 1
ATOM 1130 C CA . GLU A 1 154 ? 2.396 1.902 -22.283 1.00 55.06 154 GLU A CA 1
ATOM 1131 C C . GLU A 1 154 ? 2.233 2.740 -21.010 1.00 55.06 154 GLU A C 1
ATOM 1133 O O . GLU A 1 154 ? 1.781 3.882 -21.067 1.00 55.06 154 GLU A O 1
ATOM 1138 N N . HIS A 1 155 ? 2.657 2.205 -19.863 1.00 60.56 155 HIS A N 1
ATOM 1139 C CA . HIS A 1 155 ? 2.475 2.854 -18.563 1.00 60.56 155 HIS A CA 1
ATOM 1140 C C . HIS A 1 155 ? 3.701 3.640 -18.075 1.00 60.56 155 HIS A C 1
ATOM 1142 O O . HIS A 1 155 ? 3.699 4.155 -16.957 1.00 60.56 155 HIS A O 1
ATOM 1148 N N . GLY A 1 156 ? 4.763 3.729 -18.882 1.00 54.12 156 GLY A N 1
ATOM 1149 C CA . GLY A 1 156 ? 6.004 4.416 -18.505 1.00 54.12 156 GLY A CA 1
ATOM 1150 C C . GLY A 1 156 ? 6.749 3.753 -17.337 1.00 54.12 156 GLY A C 1
ATOM 1151 O O . GLY A 1 156 ? 7.469 4.423 -16.595 1.00 54.12 156 GLY A O 1
ATOM 1152 N N . GLY A 1 157 ? 6.571 2.444 -17.150 1.00 56.72 157 GLY A N 1
ATOM 1153 C CA . GLY A 1 157 ? 7.226 1.669 -16.102 1.00 56.72 157 GLY A CA 1
ATOM 1154 C C . GLY A 1 157 ? 8.714 1.474 -16.390 1.00 56.72 157 GLY A C 1
ATOM 1155 O O . GLY A 1 157 ? 9.093 0.945 -17.432 1.00 56.72 157 GLY A O 1
ATOM 1156 N N . ILE A 1 158 ? 9.579 1.857 -15.448 1.00 61.06 158 ILE A N 1
ATOM 1157 C CA . ILE A 1 158 ? 11.037 1.678 -15.586 1.00 61.06 158 ILE A CA 1
ATOM 1158 C C . ILE A 1 158 ? 11.498 0.238 -15.326 1.00 61.06 158 ILE A C 1
ATOM 1160 O O . ILE A 1 158 ? 12.598 -0.137 -15.733 1.00 61.06 158 ILE A O 1
ATOM 1164 N N . GLY A 1 159 ? 10.661 -0.570 -14.675 1.00 71.44 159 GLY A N 1
ATOM 1165 C CA . GLY A 1 159 ? 10.896 -1.982 -14.411 1.00 71.44 159 GLY A CA 1
ATOM 1166 C C . GLY A 1 159 ? 9.603 -2.704 -14.049 1.00 71.44 159 GLY A C 1
ATOM 1167 O O . GLY A 1 159 ? 8.666 -2.093 -13.535 1.00 71.44 159 GLY A O 1
ATOM 1168 N N . LEU A 1 160 ? 9.564 -4.003 -14.325 1.00 79.56 160 LEU A N 1
ATOM 1169 C CA . LEU A 1 160 ? 8.433 -4.881 -14.044 1.00 79.56 160 LEU A CA 1
ATOM 1170 C C . LEU A 1 160 ? 8.953 -6.234 -13.567 1.00 79.56 160 LEU A C 1
ATOM 1172 O O . LEU A 1 160 ? 9.854 -6.793 -14.182 1.00 79.56 160 LEU A O 1
ATOM 1176 N N . SER A 1 161 ? 8.388 -6.761 -12.484 1.00 85.50 161 SER A N 1
ATOM 1177 C CA . SER A 1 161 ? 8.655 -8.116 -11.997 1.00 85.50 161 SER A CA 1
ATOM 1178 C C . SER A 1 161 ? 7.336 -8.871 -11.929 1.00 85.50 161 SER A C 1
ATOM 1180 O O . SER A 1 161 ? 6.350 -8.335 -11.422 1.00 85.50 161 SER A O 1
ATOM 1182 N N . ILE A 1 162 ? 7.309 -10.086 -12.469 1.00 85.44 162 ILE A N 1
ATOM 1183 C CA . ILE A 1 162 ? 6.134 -10.956 -12.507 1.00 85.44 162 ILE A CA 1
ATOM 1184 C C . ILE A 1 162 ? 6.533 -12.326 -11.970 1.00 85.44 162 ILE A C 1
ATOM 1186 O O . ILE A 1 162 ? 7.576 -12.868 -12.344 1.00 85.44 162 ILE A O 1
ATOM 1190 N N . ALA A 1 163 ? 5.670 -12.897 -11.135 1.00 85.75 163 ALA A N 1
ATOM 1191 C CA . ALA A 1 163 ? 5.766 -14.276 -10.688 1.00 85.75 163 ALA A CA 1
ATOM 1192 C C . ALA A 1 163 ? 4.444 -15.010 -10.955 1.00 85.75 163 ALA A C 1
ATOM 1194 O O . ALA A 1 163 ? 3.375 -14.486 -10.646 1.00 85.75 163 ALA A O 1
ATOM 1195 N N . PHE A 1 164 ? 4.523 -16.220 -11.509 1.00 83.31 164 PHE A N 1
ATOM 1196 C CA . PHE A 1 164 ? 3.393 -17.134 -11.664 1.00 83.31 164 PHE A CA 1
ATOM 1197 C C . PHE A 1 164 ? 3.633 -18.385 -10.829 1.00 83.31 164 PHE A C 1
ATOM 1199 O O . PHE A 1 164 ? 4.679 -19.025 -10.945 1.00 83.31 164 PHE A O 1
ATOM 1206 N N . CYS A 1 165 ? 2.636 -18.754 -10.032 1.00 82.69 165 CYS A N 1
ATOM 1207 C CA . CYS A 1 165 ? 2.580 -20.034 -9.345 1.00 82.69 165 CYS A CA 1
ATOM 1208 C C . CYS A 1 165 ? 1.332 -20.784 -9.820 1.00 82.69 165 CYS A C 1
ATOM 1210 O O . CYS A 1 165 ? 0.292 -20.166 -10.045 1.00 82.69 165 CYS A O 1
ATOM 1212 N N . LYS A 1 166 ? 1.445 -22.101 -10.004 1.00 81.69 166 LYS A N 1
ATOM 1213 C CA . LYS A 1 166 ? 0.297 -22.975 -10.259 1.00 81.69 166 LYS A CA 1
ATOM 1214 C C . LYS A 1 166 ? -0.112 -23.611 -8.937 1.00 81.69 166 LYS A C 1
ATOM 1216 O O . LYS A 1 166 ? 0.756 -24.116 -8.230 1.00 81.69 166 LYS A O 1
ATOM 1221 N N . ASP A 1 167 ? -1.407 -23.642 -8.649 1.00 82.12 167 ASP A N 1
ATOM 1222 C CA . ASP A 1 167 ? -1.925 -24.258 -7.427 1.00 82.12 167 ASP A CA 1
ATOM 1223 C C . ASP A 1 167 ? -1.396 -25.687 -7.236 1.00 82.12 167 ASP A C 1
ATOM 1225 O O . ASP A 1 167 ? -1.363 -26.496 -8.171 1.00 82.12 167 ASP A O 1
ATOM 1229 N N . GLY A 1 168 ? -0.933 -25.975 -6.017 1.00 79.69 168 GLY A N 1
ATOM 1230 C CA . GLY A 1 168 ? -0.336 -27.258 -5.637 1.00 79.69 168 GLY A CA 1
ATOM 1231 C C . GLY A 1 168 ? 1.071 -27.520 -6.191 1.00 79.69 1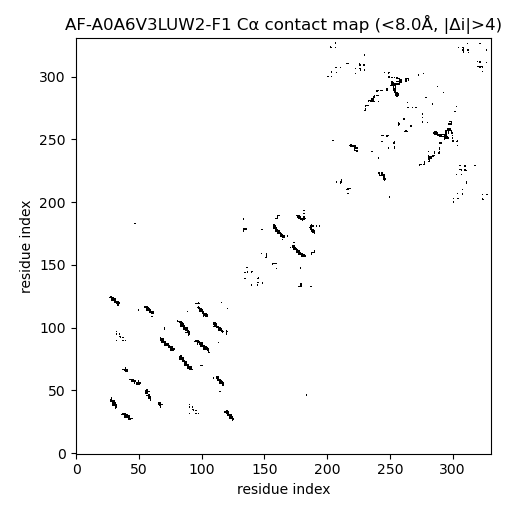68 GLY A C 1
ATOM 1232 O O . GLY A 1 168 ? 1.639 -28.576 -5.914 1.00 79.69 168 GLY A O 1
ATOM 1233 N N . ALA A 1 169 ? 1.658 -26.603 -6.968 1.00 76.56 169 ALA A N 1
ATOM 1234 C CA . ALA A 1 169 ? 3.048 -26.728 -7.388 1.00 76.56 169 ALA A CA 1
ATOM 1235 C C . ALA A 1 169 ? 4.000 -26.351 -6.233 1.00 76.56 169 ALA A C 1
ATOM 1237 O O . ALA A 1 169 ? 3.725 -25.395 -5.512 1.00 76.56 169 ALA A O 1
ATOM 1238 N N . PRO A 1 170 ? 5.129 -27.065 -6.057 1.00 71.81 170 PRO A N 1
ATOM 1239 C CA . PRO A 1 170 ? 6.143 -26.677 -5.081 1.00 71.81 170 PRO A CA 1
ATOM 1240 C C . PRO A 1 170 ? 6.767 -25.325 -5.454 1.00 71.81 170 PRO A C 1
ATOM 1242 O O . PRO A 1 170 ? 6.859 -24.999 -6.639 1.00 71.81 170 PRO A O 1
ATOM 1245 N N . ASP A 1 171 ? 7.283 -24.589 -4.465 1.00 67.50 171 ASP A N 1
ATOM 1246 C CA . ASP A 1 171 ? 7.920 -23.270 -4.645 1.00 67.50 171 ASP A CA 1
ATOM 1247 C C . ASP A 1 171 ? 9.025 -23.265 -5.716 1.00 67.50 171 ASP A C 1
ATOM 1249 O O . ASP A 1 171 ? 9.234 -22.275 -6.417 1.00 67.50 171 ASP A O 1
ATOM 1253 N N . SER A 1 172 ? 9.689 -24.408 -5.919 1.00 65.56 172 SER A N 1
ATOM 1254 C CA . SER A 1 172 ? 10.690 -24.618 -6.972 1.00 65.56 172 SER A CA 1
ATOM 1255 C C . SER A 1 172 ? 10.143 -24.517 -8.404 1.00 65.56 172 SER A C 1
ATOM 1257 O O . SER A 1 172 ? 10.925 -24.503 -9.353 1.00 65.56 172 SER A O 1
ATOM 1259 N N . LYS A 1 173 ? 8.817 -24.444 -8.582 1.00 69.94 173 LYS A N 1
ATOM 1260 C CA . LYS A 1 173 ? 8.127 -24.296 -9.873 1.00 69.94 173 LYS A CA 1
ATOM 1261 C C . LYS A 1 173 ? 7.505 -22.914 -10.088 1.00 69.94 173 LYS A C 1
ATOM 1263 O O . LYS A 1 173 ? 6.778 -22.734 -11.067 1.00 69.94 173 LYS A O 1
ATOM 1268 N N . VAL A 1 174 ? 7.794 -21.936 -9.228 1.00 76.88 174 VAL A N 1
ATOM 1269 C CA . VAL A 1 174 ? 7.397 -20.545 -9.472 1.00 76.88 174 VAL A CA 1
ATOM 1270 C C . VAL A 1 174 ? 8.194 -19.992 -10.654 1.00 76.88 174 VAL A C 1
ATOM 1272 O O . VAL A 1 174 ? 9.422 -19.908 -10.618 1.00 76.88 174 VAL A O 1
ATOM 1275 N N . LEU A 1 175 ? 7.493 -19.578 -11.709 1.00 79.38 175 LEU A N 1
ATOM 1276 C CA . LEU A 1 175 ? 8.107 -18.824 -12.797 1.00 79.38 175 LEU A CA 1
ATOM 1277 C C . LEU A 1 175 ? 8.215 -17.369 -12.358 1.00 79.38 175 LEU A C 1
ATOM 1279 O O . LEU A 1 175 ? 7.203 -16.675 -12.327 1.00 79.38 175 LEU A O 1
ATOM 1283 N N . ALA A 1 176 ? 9.425 -16.898 -12.070 1.00 84.06 176 ALA A N 1
ATOM 1284 C CA . ALA A 1 176 ? 9.683 -15.500 -11.751 1.00 84.06 176 ALA A CA 1
ATOM 1285 C C . ALA A 1 176 ? 10.574 -14.854 -12.819 1.00 84.06 176 ALA A C 1
ATOM 1287 O O . ALA A 1 176 ? 11.640 -15.371 -13.155 1.00 84.06 176 ALA A O 1
ATOM 1288 N N . LYS A 1 177 ? 10.140 -13.714 -13.356 1.00 79.94 177 LYS A N 1
ATOM 1289 C CA . LYS A 1 177 ? 10.874 -12.940 -14.361 1.00 79.94 177 LYS A CA 1
ATOM 1290 C C . LYS A 1 177 ? 10.786 -11.452 -14.066 1.00 79.94 177 LYS A C 1
ATOM 1292 O O . LYS A 1 177 ? 9.781 -10.973 -13.551 1.00 79.94 177 LYS A O 1
ATOM 1297 N N . ALA A 1 178 ? 11.836 -10.727 -14.434 1.00 79.31 178 ALA A N 1
ATOM 1298 C CA . ALA A 1 178 ? 11.881 -9.283 -14.314 1.00 79.31 178 ALA A CA 1
ATOM 1299 C C . ALA A 1 178 ? 12.476 -8.627 -15.563 1.00 79.31 178 ALA A C 1
ATOM 1301 O O . ALA A 1 178 ? 13.313 -9.209 -16.253 1.00 79.31 178 ALA A O 1
ATOM 1302 N N . TRP A 1 179 ? 12.042 -7.399 -15.823 1.00 77.69 179 TRP A N 1
ATOM 1303 C CA . TRP A 1 179 ? 12.454 -6.559 -16.939 1.00 77.69 179 TRP A CA 1
ATOM 1304 C C . TRP A 1 179 ? 12.775 -5.152 -16.427 1.00 77.69 179 TRP A C 1
ATOM 1306 O O . TRP A 1 179 ? 12.172 -4.672 -15.466 1.00 77.69 179 TRP A O 1
ATOM 1316 N N . GLY A 1 180 ? 13.713 -4.470 -17.083 1.00 67.25 180 GLY A N 1
ATOM 1317 C CA . GLY A 1 180 ? 14.085 -3.092 -16.754 1.00 67.25 180 GLY A CA 1
ATOM 1318 C C . GLY A 1 180 ? 14.864 -2.941 -15.445 1.00 67.25 180 GLY A C 1
ATOM 1319 O O . GLY A 1 180 ? 15.787 -3.703 -15.156 1.00 67.25 180 GLY A O 1
ATOM 1320 N N . TYR A 1 181 ? 14.534 -1.898 -14.685 1.00 63.69 181 TYR A N 1
ATOM 1321 C CA . TYR A 1 181 ? 15.322 -1.396 -13.563 1.00 63.69 181 TYR A CA 1
ATOM 1322 C C . TYR A 1 181 ? 14.457 -1.162 -12.322 1.00 63.69 181 TYR A C 1
ATOM 1324 O O . TYR A 1 181 ? 13.365 -0.608 -12.407 1.00 63.69 181 TYR A O 1
ATOM 1332 N N . ALA A 1 182 ? 14.974 -1.531 -11.149 1.00 66.38 182 ALA A N 1
ATOM 1333 C CA . ALA A 1 182 ? 14.332 -1.254 -9.862 1.00 66.38 182 ALA A CA 1
ATOM 1334 C C . ALA A 1 182 ? 14.447 0.228 -9.479 1.00 66.38 182 ALA A C 1
ATOM 1336 O O . ALA A 1 182 ? 13.573 0.814 -8.846 1.00 66.38 182 ALA A O 1
ATOM 1337 N N . ARG A 1 183 ? 15.579 0.822 -9.854 1.00 63.19 183 ARG A N 1
ATOM 1338 C CA . ARG A 1 183 ? 15.887 2.249 -9.793 1.00 63.19 183 ARG A CA 1
ATOM 1339 C C . ARG A 1 183 ? 16.993 2.535 -10.797 1.00 63.19 183 ARG A C 1
ATOM 1341 O O . ARG A 1 183 ? 17.620 1.613 -11.318 1.00 63.19 183 ARG A O 1
ATOM 1348 N N . GLN A 1 184 ? 17.276 3.807 -11.029 1.00 52.81 184 GLN A N 1
ATOM 1349 C CA . GLN A 1 184 ? 18.350 4.216 -11.925 1.00 52.81 184 GLN A CA 1
ATOM 1350 C C . GLN A 1 184 ? 19.670 3.477 -11.629 1.00 52.81 184 GLN A C 1
ATOM 1352 O O . GLN A 1 184 ? 20.141 3.467 -10.493 1.00 52.81 184 GLN A O 1
ATOM 1357 N N . GLY A 1 185 ? 20.249 2.846 -12.655 1.00 51.81 185 GLY A N 1
ATOM 1358 C CA . GLY A 1 185 ? 21.512 2.105 -12.547 1.00 51.81 185 GLY A CA 1
ATOM 1359 C C . GLY A 1 185 ? 21.424 0.762 -11.812 1.00 51.81 185 GLY A C 1
ATOM 1360 O O . GLY A 1 185 ? 22.445 0.108 -11.639 1.00 51.81 185 GLY A O 1
ATOM 1361 N N . CYS A 1 186 ? 20.232 0.330 -11.393 1.00 61.91 186 CYS A N 1
ATOM 1362 C CA . CYS A 1 186 ? 20.017 -0.922 -10.673 1.00 61.91 186 CYS A CA 1
ATOM 1363 C C . CYS A 1 186 ? 19.048 -1.811 -11.467 1.00 61.91 186 CYS A C 1
ATOM 1365 O O . CYS A 1 186 ? 17.836 -1.571 -11.419 1.00 61.91 186 CYS A O 1
ATOM 1367 N N . PRO A 1 187 ? 19.560 -2.789 -12.241 1.00 64.44 187 PRO A N 1
ATOM 1368 C CA . PRO A 1 187 ? 18.724 -3.744 -12.961 1.00 64.44 187 PRO A CA 1
ATOM 1369 C C . PRO A 1 187 ? 17.746 -4.442 -12.020 1.00 64.44 187 PRO A C 1
ATOM 1371 O O . PRO A 1 187 ? 18.097 -4.774 -10.886 1.00 64.44 187 PRO A O 1
ATOM 1374 N N . LEU A 1 188 ? 16.515 -4.642 -12.481 1.00 72.06 188 LEU A N 1
ATOM 1375 C CA . LEU A 1 188 ? 15.520 -5.370 -11.711 1.00 72.06 188 LEU A CA 1
ATOM 1376 C C . LEU A 1 188 ? 15.741 -6.870 -11.896 1.00 72.06 188 LEU A C 1
ATOM 1378 O O . LEU A 1 188 ? 15.765 -7.365 -13.020 1.00 72.06 188 LEU A O 1
ATOM 1382 N N . THR A 1 189 ? 15.861 -7.594 -10.789 1.00 78.69 189 THR A N 1
ATOM 1383 C CA . THR A 1 189 ? 15.792 -9.058 -10.761 1.00 78.69 189 THR A CA 1
ATOM 1384 C C . THR A 1 189 ? 14.617 -9.478 -9.877 1.00 78.69 189 THR A C 1
ATOM 1386 O O . THR A 1 189 ? 14.183 -8.683 -9.035 1.00 78.69 189 THR A O 1
ATOM 1389 N N . PRO A 1 190 ? 14.103 -10.716 -10.002 1.00 81.50 190 PRO A N 1
ATOM 1390 C CA . PRO A 1 190 ? 13.015 -11.190 -9.145 1.00 81.50 190 PRO A CA 1
ATOM 1391 C C . PRO A 1 190 ? 13.313 -11.137 -7.639 1.00 81.50 190 PRO A C 1
ATOM 1393 O O . PRO A 1 190 ? 12.390 -11.096 -6.835 1.00 81.50 190 PRO A O 1
ATOM 1396 N N . SER A 1 191 ? 14.592 -11.118 -7.252 1.00 81.06 191 SER A N 1
ATOM 1397 C CA . SER A 1 191 ? 15.033 -11.055 -5.856 1.00 81.06 191 SER A CA 1
ATOM 1398 C C . SER A 1 191 ? 15.150 -9.633 -5.299 1.00 81.06 191 SER A C 1
ATOM 1400 O O . SER A 1 191 ? 15.411 -9.473 -4.107 1.00 81.06 191 SER A O 1
ATOM 1402 N N . VAL A 1 192 ? 15.015 -8.588 -6.125 1.00 80.62 192 VAL A N 1
ATOM 1403 C CA . VAL A 1 192 ? 15.101 -7.202 -5.645 1.00 80.62 192 VAL A CA 1
ATOM 1404 C C . VAL A 1 192 ? 13.842 -6.854 -4.841 1.00 80.62 192 VAL A C 1
ATOM 1406 O O . VAL A 1 192 ? 12.736 -6.961 -5.375 1.00 80.62 192 VAL A O 1
ATOM 1409 N N . PRO A 1 193 ? 13.973 -6.366 -3.592 1.00 86.94 193 PRO A N 1
ATOM 1410 C CA . PRO A 1 193 ? 12.825 -5.925 -2.813 1.00 86.94 193 PRO A CA 1
ATOM 1411 C C . PRO A 1 193 ? 12.130 -4.723 -3.460 1.00 86.94 193 PRO A C 1
ATOM 1413 O O . PRO A 1 193 ? 12.760 -3.703 -3.749 1.00 86.94 193 PRO A O 1
ATOM 1416 N N . LEU A 1 194 ? 10.812 -4.827 -3.628 1.00 85.19 194 LEU A N 1
ATOM 1417 C CA . LEU A 1 194 ? 9.952 -3.758 -4.131 1.00 85.19 194 LEU A CA 1
ATOM 1418 C C . LEU A 1 194 ? 8.934 -3.339 -3.068 1.00 85.19 194 LEU A C 1
ATOM 1420 O O . LEU A 1 194 ? 8.512 -4.131 -2.224 1.00 85.19 194 LEU A O 1
ATOM 1424 N N . ARG A 1 195 ? 8.500 -2.076 -3.121 1.00 87.50 195 ARG A N 1
ATOM 1425 C CA . ARG A 1 195 ? 7.390 -1.601 -2.289 1.00 87.50 195 ARG A CA 1
ATOM 1426 C C . ARG A 1 195 ? 6.082 -2.129 -2.870 1.00 87.50 195 ARG A C 1
ATOM 1428 O O . ARG A 1 195 ? 5.660 -1.682 -3.927 1.00 87.50 195 ARG A O 1
ATOM 1435 N N . ILE A 1 196 ? 5.408 -3.010 -2.138 1.00 89.69 196 ILE A N 1
ATOM 1436 C CA . ILE A 1 196 ? 4.129 -3.613 -2.558 1.00 89.69 196 ILE A CA 1
ATOM 1437 C C . ILE A 1 196 ? 2.903 -2.712 -2.302 1.00 89.69 196 ILE A C 1
ATOM 1439 O O . ILE A 1 196 ? 1.768 -3.093 -2.578 1.00 89.69 196 ILE A O 1
ATOM 1443 N N . ALA A 1 197 ? 3.124 -1.507 -1.764 1.00 91.94 197 ALA A N 1
ATOM 1444 C CA . ALA A 1 197 ? 2.096 -0.507 -1.483 1.00 91.94 197 ALA A CA 1
ATOM 1445 C C . ALA A 1 197 ? 0.875 -1.100 -0.748 1.00 91.94 197 ALA A C 1
ATOM 1447 O O . ALA A 1 197 ? 1.017 -1.734 0.296 1.00 91.94 197 ALA A O 1
ATOM 1448 N N . SER A 1 198 ? -0.335 -0.886 -1.267 1.00 94.31 198 SER A N 1
ATOM 1449 C CA . SER A 1 198 ? -1.574 -1.303 -0.605 1.00 94.31 198 SER A CA 1
ATOM 1450 C C . SER A 1 198 ? -1.765 -2.817 -0.510 1.00 94.31 198 SER A C 1
ATOM 1452 O O . SER A 1 198 ? -2.599 -3.240 0.282 1.00 94.31 198 SER A O 1
ATOM 1454 N N . VAL A 1 199 ? -0.961 -3.638 -1.196 1.00 94.31 199 VAL A N 1
ATOM 1455 C CA . VAL A 1 199 ? -0.957 -5.100 -0.993 1.00 94.31 199 VAL A CA 1
ATOM 1456 C C . VAL A 1 199 ? -0.566 -5.458 0.449 1.00 94.31 199 VAL A C 1
ATOM 1458 O O . VAL A 1 199 ? -1.039 -6.454 0.991 1.00 94.31 199 VAL A O 1
ATOM 1461 N N . SER A 1 200 ? 0.198 -4.601 1.140 1.00 91.94 200 SER A N 1
ATOM 1462 C CA . SER A 1 200 ? 0.493 -4.771 2.571 1.00 91.94 200 SER A CA 1
ATOM 1463 C C . SER A 1 200 ? -0.763 -4.855 3.452 1.00 91.94 200 SER A C 1
ATOM 1465 O O . SER A 1 200 ? -0.705 -5.441 4.529 1.00 91.94 200 SER A O 1
ATOM 1467 N N . LYS A 1 201 ? -1.906 -4.308 3.014 1.00 94.75 201 LYS A N 1
ATOM 1468 C CA . LYS A 1 201 ? -3.174 -4.377 3.756 1.00 94.75 201 LYS A CA 1
ATOM 1469 C C . LYS A 1 201 ? -3.669 -5.811 3.920 1.00 94.75 201 LYS A C 1
ATOM 1471 O O . LYS A 1 201 ? -4.157 -6.153 4.992 1.00 94.75 201 LYS A O 1
ATOM 1476 N N . THR A 1 202 ? -3.486 -6.654 2.906 1.00 94.19 202 THR A N 1
ATOM 1477 C CA . THR A 1 202 ? -3.857 -8.074 2.969 1.00 94.19 202 THR A CA 1
ATOM 1478 C C . THR A 1 202 ? -3.057 -8.796 4.049 1.00 94.19 202 THR A C 1
ATOM 1480 O O . THR A 1 202 ? -3.625 -9.548 4.832 1.00 94.19 202 THR A O 1
ATOM 1483 N N . ILE A 1 203 ? -1.761 -8.493 4.168 1.00 92.88 203 ILE A N 1
ATOM 1484 C CA . ILE A 1 203 ? -0.892 -9.049 5.216 1.00 92.88 203 ILE A CA 1
ATOM 1485 C C . ILE A 1 203 ? -1.407 -8.644 6.606 1.00 92.88 203 ILE A C 1
ATOM 1487 O O . ILE A 1 203 ? -1.555 -9.488 7.487 1.00 92.88 203 ILE A O 1
ATOM 1491 N N . THR A 1 204 ? -1.751 -7.367 6.798 1.00 94.00 204 THR A N 1
ATOM 1492 C CA . THR A 1 204 ? -2.353 -6.888 8.053 1.00 94.00 204 THR A CA 1
ATOM 1493 C C . THR A 1 204 ? -3.695 -7.551 8.349 1.00 94.00 204 THR A C 1
ATOM 1495 O O . THR A 1 204 ? -3.936 -7.931 9.490 1.00 94.00 204 THR A O 1
ATOM 1498 N N . ALA A 1 205 ? -4.555 -7.727 7.344 1.00 96.12 205 ALA A N 1
ATOM 1499 C CA . ALA A 1 205 ? -5.843 -8.391 7.516 1.00 96.12 205 ALA A CA 1
ATOM 1500 C C . ALA A 1 205 ? -5.681 -9.859 7.943 1.00 96.12 205 ALA A C 1
ATOM 1502 O O . ALA A 1 205 ? -6.372 -10.296 8.857 1.00 96.12 205 ALA A O 1
ATOM 1503 N N . VAL A 1 206 ? -4.725 -10.589 7.355 1.00 95.19 206 VAL A N 1
ATOM 1504 C CA . VAL A 1 206 ? -4.405 -11.971 7.756 1.00 95.19 206 VAL A CA 1
ATOM 1505 C C . VAL A 1 206 ? -3.891 -12.026 9.194 1.00 95.19 206 VAL A C 1
ATOM 1507 O O . VAL A 1 206 ? -4.328 -12.881 9.957 1.00 95.19 206 VAL A O 1
ATOM 1510 N N . ALA A 1 207 ? -3.013 -11.105 9.602 1.00 93.69 207 ALA A N 1
ATOM 1511 C CA . ALA A 1 207 ? -2.536 -11.052 10.987 1.00 93.69 207 ALA A CA 1
ATOM 1512 C C . ALA A 1 207 ? -3.679 -10.819 11.988 1.00 93.69 207 ALA A C 1
ATOM 1514 O O . ALA A 1 207 ? -3.731 -11.477 13.022 1.00 93.69 207 ALA A O 1
ATOM 1515 N N . ILE A 1 208 ? -4.619 -9.927 11.660 1.00 95.69 208 ILE A N 1
ATOM 1516 C CA . ILE A 1 208 ? -5.830 -9.713 12.462 1.00 95.69 208 ILE A CA 1
ATOM 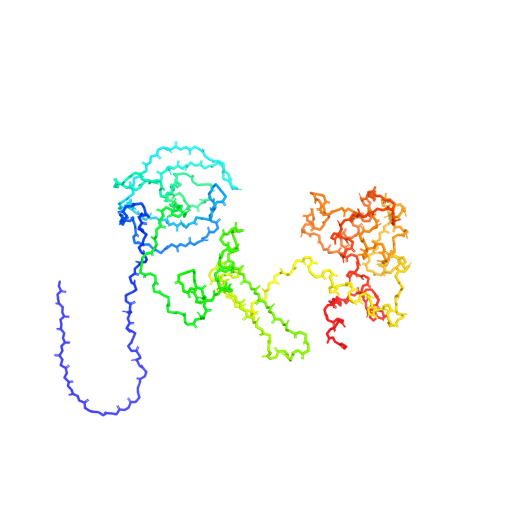1517 C C . ILE A 1 208 ? -6.691 -10.980 12.501 1.00 95.69 208 ILE A C 1
ATOM 1519 O O . ILE A 1 208 ? -7.104 -11.380 13.582 1.00 95.69 208 ILE A O 1
ATOM 1523 N N . GLY A 1 209 ? -6.916 -11.633 11.356 1.00 95.31 209 GLY A N 1
ATOM 1524 C CA . GLY A 1 209 ? -7.660 -12.893 11.279 1.00 95.31 209 GLY A CA 1
ATOM 1525 C C . GLY A 1 209 ? -7.063 -13.979 12.175 1.00 95.31 209 GLY A C 1
ATOM 1526 O O . GLY A 1 209 ? -7.781 -14.552 12.983 1.00 95.31 209 GLY A O 1
ATOM 1527 N N . LYS A 1 210 ? -5.737 -14.172 12.143 1.00 94.25 210 LYS A N 1
ATOM 1528 C CA . LYS A 1 210 ? -5.055 -15.128 13.034 1.00 94.25 210 LYS A CA 1
ATOM 1529 C C . LYS A 1 210 ? -5.246 -14.795 14.514 1.00 94.25 210 LYS A C 1
ATOM 1531 O O . LYS A 1 210 ? -5.460 -15.698 15.309 1.00 94.25 210 LYS A O 1
ATOM 1536 N N . LEU A 1 211 ? -5.192 -13.516 14.897 1.00 93.75 211 LEU A N 1
ATOM 1537 C CA . LEU A 1 211 ? -5.456 -13.113 16.284 1.00 93.75 211 LEU A CA 1
ATOM 1538 C C . LEU A 1 211 ? -6.900 -13.406 16.710 1.00 93.75 211 LEU A C 1
ATOM 1540 O O . LEU A 1 211 ? -7.128 -13.724 17.878 1.00 93.75 211 LEU A O 1
ATOM 1544 N N . VAL A 1 212 ? -7.851 -13.312 15.778 1.00 96.44 212 VAL A N 1
ATOM 1545 C CA . VAL A 1 212 ? -9.248 -13.695 16.011 1.00 96.44 212 VAL A CA 1
ATOM 1546 C C . VAL A 1 212 ? -9.390 -15.209 16.153 1.00 96.44 212 VAL A C 1
ATOM 1548 O O . VAL A 1 212 ? -9.996 -15.660 17.121 1.00 96.44 212 VAL A O 1
ATOM 1551 N N . ASP A 1 213 ? -8.772 -15.991 15.267 1.00 95.50 213 ASP A N 1
ATOM 1552 C CA . ASP A 1 213 ? -8.772 -17.459 15.345 1.00 95.50 213 ASP A CA 1
ATOM 1553 C C . ASP A 1 213 ? -8.127 -17.964 16.648 1.00 95.50 213 ASP A C 1
ATOM 1555 O O . ASP A 1 213 ? -8.576 -18.942 17.241 1.00 95.50 213 ASP A O 1
ATOM 1559 N N . GLU A 1 214 ? -7.096 -17.268 17.139 1.00 94.12 214 GLU A N 1
ATOM 1560 C CA . GLU A 1 214 ? -6.445 -17.539 18.428 1.00 94.12 214 GLU A CA 1
ATOM 1561 C C . GLU A 1 214 ? -7.269 -17.072 19.648 1.00 94.12 214 GLU A C 1
ATOM 1563 O O . GLU A 1 214 ? -6.822 -17.239 20.785 1.00 94.12 214 GLU A O 1
ATOM 1568 N N . GLY A 1 215 ? -8.433 -16.445 19.446 1.00 95.12 215 GLY A N 1
ATOM 1569 C CA . GLY A 1 215 ? -9.284 -15.917 20.518 1.00 95.12 215 GLY A CA 1
ATOM 1570 C C . GLY A 1 215 ? -8.689 -14.721 21.273 1.00 95.12 215 GLY A C 1
ATOM 1571 O O . GLY A 1 215 ? -9.140 -14.398 22.370 1.00 95.12 215 GLY A O 1
ATOM 1572 N N . LYS A 1 216 ? -7.662 -14.062 20.719 1.00 93.81 216 LYS A N 1
ATOM 1573 C CA . LYS A 1 216 ? -6.987 -12.902 21.334 1.00 93.81 216 LYS A CA 1
ATOM 1574 C C . LYS A 1 216 ? -7.627 -11.564 20.980 1.00 93.81 216 LYS A C 1
ATOM 1576 O O . LYS A 1 216 ? -7.306 -10.553 21.602 1.00 93.81 216 LYS A O 1
ATOM 1581 N N . LEU A 1 217 ? -8.460 -11.552 19.948 1.00 95.88 217 LEU A N 1
ATOM 1582 C CA . LEU A 1 217 ? -9.121 -10.375 19.404 1.00 95.88 217 LEU A CA 1
ATOM 1583 C C . LEU A 1 217 ? -10.499 -10.789 18.875 1.00 95.88 217 LEU A C 1
ATOM 1585 O O . LEU A 1 217 ? -10.663 -11.900 18.386 1.00 95.88 217 LEU A O 1
ATOM 1589 N N . SER A 1 218 ? -11.478 -9.896 18.918 1.00 98.19 218 SER A N 1
ATOM 1590 C CA . SER A 1 218 ? -12.735 -10.023 18.181 1.00 98.19 218 SER A CA 1
ATOM 1591 C C . SER A 1 218 ? -12.811 -8.973 17.077 1.00 98.19 218 SER A C 1
ATOM 1593 O O . SER A 1 218 ? -12.323 -7.850 17.216 1.00 98.19 218 SER A O 1
ATOM 1595 N N . PHE A 1 219 ? -13.484 -9.298 15.970 1.00 98.44 219 PHE A N 1
ATOM 1596 C CA . PHE A 1 219 ? -13.779 -8.312 14.927 1.00 98.44 219 PHE A CA 1
ATOM 1597 C C . PHE A 1 219 ? -14.619 -7.137 15.452 1.00 98.44 219 PHE A C 1
ATOM 1599 O O . PHE A 1 219 ? -14.526 -6.031 14.920 1.00 98.44 219 PHE A O 1
ATOM 1606 N N . ASP A 1 220 ? -15.412 -7.352 16.498 1.00 98.38 220 ASP A N 1
ATOM 1607 C CA . ASP A 1 220 ? -16.298 -6.330 17.061 1.00 98.38 220 ASP A CA 1
ATOM 1608 C C . ASP A 1 220 ? -15.663 -5.563 18.232 1.00 98.38 220 ASP A C 1
ATOM 1610 O O . ASP A 1 220 ? -16.279 -4.644 18.777 1.00 98.38 220 ASP A O 1
ATOM 1614 N N . ASP A 1 221 ? -14.401 -5.861 18.564 1.00 98.38 221 ASP A N 1
ATOM 1615 C CA . ASP A 1 221 ? -13.659 -5.108 19.571 1.00 98.38 221 ASP A CA 1
ATOM 1616 C C . ASP A 1 221 ? -13.482 -3.652 19.146 1.00 98.38 221 ASP A C 1
ATOM 1618 O O . ASP A 1 221 ? -13.122 -3.334 18.004 1.00 98.38 221 ASP A O 1
ATOM 1622 N N . LYS A 1 222 ? -13.704 -2.747 20.103 1.00 98.06 222 LYS A N 1
ATOM 1623 C CA . LYS A 1 222 ? -13.481 -1.312 19.924 1.00 98.06 222 LYS A CA 1
ATOM 1624 C C . LYS A 1 222 ? -11.983 -1.033 19.839 1.00 98.06 222 LYS A C 1
ATOM 1626 O O . LYS A 1 222 ? -11.199 -1.467 20.681 1.00 98.06 222 LYS A O 1
ATOM 1631 N N . VAL A 1 223 ? -11.583 -0.249 18.841 1.00 96.75 223 VAL A N 1
ATOM 1632 C CA . VAL A 1 223 ? -10.167 -0.008 18.523 1.00 96.75 223 VAL A CA 1
ATOM 1633 C C . VAL A 1 223 ? -9.493 0.878 19.566 1.00 96.75 223 VAL A C 1
ATOM 1635 O O . VAL A 1 223 ? -8.364 0.603 19.966 1.00 96.75 223 VAL A O 1
ATOM 1638 N N . LEU A 1 224 ? -10.164 1.937 20.034 1.00 94.31 224 LEU A N 1
ATOM 1639 C CA . LEU A 1 224 ? -9.544 2.888 20.962 1.00 94.31 224 LEU A CA 1
ATOM 1640 C C . LEU A 1 224 ? -9.058 2.231 22.265 1.00 94.31 224 LEU A C 1
ATOM 1642 O O . LEU A 1 224 ? -7.901 2.464 22.614 1.00 94.31 224 LEU A O 1
ATOM 1646 N N . PRO A 1 225 ? -9.852 1.394 22.969 1.00 93.38 225 PRO A N 1
ATOM 1647 C CA . PRO A 1 225 ? -9.372 0.671 24.147 1.00 93.38 225 PRO A CA 1
ATOM 1648 C C . PRO A 1 225 ? -8.095 -0.142 23.909 1.00 93.38 225 PRO A C 1
ATOM 1650 O O . PRO A 1 225 ? -7.192 -0.086 24.743 1.00 93.38 225 PRO A O 1
ATOM 1653 N N . LEU A 1 226 ? -7.987 -0.826 22.765 1.00 92.31 226 LEU A N 1
ATOM 1654 C CA . LEU A 1 226 ? -6.807 -1.620 22.402 1.00 92.31 226 LEU A CA 1
ATOM 1655 C C . LEU A 1 226 ? -5.558 -0.740 22.246 1.00 92.31 226 LEU A C 1
ATOM 1657 O O . LEU A 1 226 ? -4.458 -1.133 22.626 1.00 92.31 226 LEU A O 1
ATOM 1661 N N . LEU A 1 227 ? -5.725 0.482 21.734 1.00 91.31 227 LEU A N 1
ATOM 1662 C CA . LEU A 1 227 ? -4.620 1.402 21.462 1.00 91.31 227 LEU A CA 1
ATOM 1663 C C . LEU A 1 227 ? -4.199 2.269 22.655 1.00 91.31 227 LEU A C 1
ATOM 1665 O O . LEU A 1 227 ? -3.140 2.894 22.582 1.00 91.31 227 LEU A O 1
ATOM 1669 N N . ARG A 1 228 ? -4.954 2.296 23.765 1.00 86.75 228 ARG A N 1
ATOM 1670 C CA . ARG A 1 228 ? -4.674 3.167 24.933 1.00 86.75 228 ARG A CA 1
ATOM 1671 C C . ARG A 1 228 ? -3.277 2.989 25.533 1.00 86.75 228 ARG A C 1
ATOM 1673 O O . ARG A 1 228 ? -2.751 3.917 26.142 1.00 86.75 228 ARG A O 1
ATOM 1680 N N . ARG A 1 229 ? -2.676 1.805 25.378 1.00 80.69 229 ARG A N 1
ATOM 1681 C CA . ARG A 1 229 ? -1.303 1.531 25.834 1.00 80.69 229 ARG A CA 1
ATOM 1682 C C . ARG A 1 229 ? -0.237 2.175 24.946 1.00 80.69 229 ARG A C 1
ATOM 1684 O O . ARG A 1 229 ? 0.845 2.459 25.438 1.00 80.69 229 ARG A O 1
ATOM 1691 N N . LEU A 1 230 ? -0.537 2.390 23.666 1.00 82.25 230 LEU A N 1
ATOM 1692 C CA . LEU A 1 230 ? 0.407 2.903 22.670 1.00 82.25 230 LEU A CA 1
ATOM 1693 C C . LEU A 1 230 ? 0.223 4.399 22.407 1.00 82.25 230 LEU A C 1
ATOM 1695 O O . LEU A 1 230 ? 1.184 5.101 22.106 1.00 82.25 230 LEU A O 1
ATOM 1699 N N . VAL A 1 231 ? -1.015 4.888 22.491 1.00 84.81 231 VAL A N 1
ATOM 1700 C CA . VAL A 1 231 ? -1.359 6.280 22.201 1.00 84.81 231 VAL A CA 1
ATOM 1701 C C . VAL A 1 231 ? -2.253 6.822 23.307 1.00 84.81 231 VAL A C 1
ATOM 1703 O O . VAL A 1 231 ? -3.345 6.310 23.551 1.00 84.81 231 VAL A O 1
ATOM 1706 N N . LYS A 1 232 ? -1.794 7.898 23.950 1.00 82.62 232 LYS A N 1
ATOM 1707 C CA . LYS A 1 232 ? -2.585 8.684 24.898 1.00 82.62 232 LYS A CA 1
ATOM 1708 C C . LYS A 1 232 ? -3.057 9.958 24.208 1.00 82.62 232 LYS A C 1
ATOM 1710 O O . LYS A 1 232 ? -2.246 10.689 23.645 1.00 82.62 232 LYS A O 1
ATOM 1715 N N . VAL A 1 233 ? -4.357 10.221 24.272 1.00 84.56 233 VAL A N 1
ATOM 1716 C CA . VAL A 1 233 ? -4.976 11.465 23.800 1.00 84.56 233 VAL A CA 1
ATOM 1717 C C . VAL A 1 233 ? -5.790 12.075 24.931 1.00 84.56 233 VAL A C 1
ATOM 1719 O O . VAL A 1 233 ? -6.436 11.349 25.683 1.00 84.56 233 VAL A O 1
ATOM 1722 N N . GLY A 1 234 ? -5.721 13.400 25.077 1.00 85.12 234 GLY A N 1
ATOM 1723 C CA . GLY A 1 234 ? -6.461 14.120 26.119 1.00 85.12 234 GLY A CA 1
ATOM 1724 C C . GLY A 1 234 ? -7.951 14.281 25.806 1.00 85.12 234 GLY A C 1
ATOM 1725 O O . GLY A 1 234 ? -8.753 14.412 26.721 1.00 85.12 234 GLY A O 1
ATOM 1726 N N . HIS A 1 235 ? -8.320 14.258 24.525 1.00 91.56 235 HIS A N 1
ATOM 1727 C CA . HIS A 1 235 ? -9.698 14.320 24.038 1.00 91.56 235 HIS A CA 1
ATOM 1728 C C . HIS A 1 235 ? -9.782 13.730 22.622 1.00 91.56 235 HIS A C 1
ATOM 1730 O O . HIS A 1 235 ? -8.753 13.526 21.969 1.00 91.56 235 HIS A O 1
ATOM 1736 N N . LEU A 1 236 ? -11.005 13.469 22.157 1.00 95.62 236 LEU A N 1
ATOM 1737 C CA . LEU A 1 236 ? -11.302 13.103 20.773 1.00 95.62 236 LEU A CA 1
ATOM 1738 C C . LEU A 1 236 ? -11.913 14.308 20.054 1.00 95.62 236 LEU A C 1
ATOM 1740 O O . LEU A 1 236 ? -12.737 15.015 20.627 1.00 95.62 236 LEU A O 1
ATOM 1744 N N . ALA A 1 237 ? -11.542 14.528 18.795 1.00 96.19 237 ALA A N 1
ATOM 1745 C CA . ALA A 1 237 ? -12.190 15.536 17.950 1.00 96.19 237 ALA A CA 1
ATOM 1746 C C . ALA A 1 237 ? -13.638 15.162 17.576 1.00 96.19 237 ALA A C 1
ATOM 1748 O O . ALA A 1 237 ? -14.404 16.019 17.127 1.00 96.19 237 ALA A O 1
ATOM 1749 N N . ASP A 1 238 ? -13.988 13.879 17.701 1.00 97.25 238 ASP A N 1
ATOM 1750 C CA . ASP A 1 238 ? -15.288 13.318 17.349 1.00 97.25 238 ASP A CA 1
ATOM 1751 C C . ASP A 1 238 ? -15.574 12.074 18.203 1.00 97.25 238 ASP A C 1
ATOM 1753 O O . ASP A 1 238 ? -14.879 11.060 18.090 1.00 97.25 238 ASP A O 1
ATOM 1757 N N . ASP A 1 239 ? -16.606 12.136 19.046 1.00 95.88 239 ASP A N 1
ATOM 1758 C CA . ASP A 1 239 ? -16.945 11.067 19.997 1.00 95.88 239 ASP A CA 1
ATOM 1759 C C . ASP A 1 239 ? -17.273 9.740 19.306 1.00 95.88 239 ASP A C 1
ATOM 1761 O O . ASP A 1 239 ? -17.023 8.663 19.854 1.00 95.88 239 ASP A O 1
ATOM 1765 N N . ARG A 1 240 ? -17.735 9.796 18.050 1.00 97.06 240 ARG A N 1
ATOM 1766 C CA . ARG A 1 240 ? -18.018 8.611 17.227 1.00 97.06 240 ARG A CA 1
ATOM 1767 C C . ARG A 1 240 ? -16.777 7.752 16.987 1.00 97.06 240 ARG A C 1
ATOM 1769 O O . ARG A 1 240 ? -16.909 6.574 16.668 1.00 97.06 240 ARG A O 1
ATOM 1776 N N . MET A 1 241 ? -15.566 8.290 17.166 1.00 96.31 241 MET A N 1
ATOM 1777 C CA . MET A 1 241 ? -14.328 7.504 17.092 1.00 96.31 241 MET A CA 1
ATOM 1778 C C . MET A 1 241 ? -14.273 6.375 18.121 1.00 96.31 241 MET A C 1
ATOM 1780 O O . MET A 1 241 ? -13.638 5.350 17.867 1.00 96.31 241 MET A O 1
ATOM 1784 N N . SER A 1 242 ? -14.947 6.540 19.261 1.00 95.31 242 SER A N 1
ATOM 1785 C CA . SER A 1 242 ? -15.053 5.498 20.285 1.00 95.31 242 SER A CA 1
ATOM 1786 C C . SER A 1 242 ? -15.845 4.277 19.822 1.00 95.31 242 SER A C 1
ATOM 1788 O O . SER A 1 242 ? -15.615 3.184 20.335 1.00 95.31 242 SER A O 1
ATOM 1790 N N . GLU A 1 243 ? -16.668 4.425 18.779 1.00 97.56 243 GLU A N 1
ATOM 1791 C CA . GLU A 1 243 ? -17.497 3.360 18.221 1.00 97.56 243 GLU A CA 1
ATOM 1792 C C . GLU A 1 243 ? -16.804 2.518 17.142 1.00 97.56 243 GLU A C 1
ATOM 1794 O O . GLU A 1 243 ? -17.330 1.475 16.739 1.00 97.56 243 GLU A O 1
ATOM 1799 N N . ILE A 1 244 ? -15.621 2.931 16.678 1.00 98.44 244 ILE A N 1
ATOM 1800 C CA . ILE A 1 244 ? -14.878 2.229 15.626 1.00 98.44 244 ILE A CA 1
ATOM 1801 C C . ILE A 1 244 ? -14.421 0.854 16.133 1.00 98.44 244 ILE A C 1
ATOM 1803 O O . ILE A 1 244 ? -13.702 0.750 17.129 1.00 98.44 244 ILE A O 1
ATOM 1807 N N . THR A 1 245 ? -14.799 -0.201 15.406 1.00 98.75 245 THR A N 1
ATOM 1808 C CA . THR A 1 245 ? -14.399 -1.588 15.667 1.00 98.75 245 THR A CA 1
ATOM 1809 C C . THR A 1 245 ? -13.298 -2.037 14.709 1.00 98.75 245 THR A C 1
ATOM 1811 O O . THR A 1 245 ? -13.050 -1.398 13.678 1.00 98.75 245 THR A O 1
ATOM 1814 N N . VAL A 1 246 ? -12.653 -3.164 15.013 1.00 98.62 246 VAL A N 1
ATOM 1815 C CA . VAL A 1 246 ? -11.696 -3.822 14.104 1.00 98.62 246 VAL A CA 1
ATOM 1816 C C . VAL A 1 246 ? -12.344 -4.112 12.741 1.00 98.62 246 VAL A C 1
ATOM 1818 O O . VAL A 1 246 ? -11.748 -3.825 11.699 1.00 98.62 246 VAL A O 1
ATOM 1821 N N . ARG A 1 247 ? -13.596 -4.586 12.730 1.00 98.69 247 ARG A N 1
ATOM 1822 C CA . ARG A 1 247 ? -14.403 -4.841 11.526 1.00 98.69 247 ARG A CA 1
ATOM 1823 C C . ARG A 1 247 ? -14.579 -3.587 10.677 1.00 98.69 247 ARG A C 1
ATOM 1825 O O . ARG A 1 247 ? -14.412 -3.651 9.460 1.00 98.69 247 ARG A O 1
ATOM 1832 N N . HIS A 1 248 ? -14.869 -2.444 11.301 1.00 98.75 248 HIS A N 1
ATOM 1833 C CA . HIS A 1 248 ? -15.001 -1.176 10.582 1.00 98.75 248 HIS A CA 1
ATOM 1834 C C . HIS A 1 248 ? -13.701 -0.780 9.872 1.00 98.75 248 HIS A C 1
ATOM 1836 O O . HIS A 1 248 ? -13.742 -0.269 8.753 1.00 98.75 248 HIS A O 1
ATOM 1842 N N . LEU A 1 249 ? -12.540 -1.024 10.487 1.00 98.50 249 LEU A N 1
ATOM 1843 C CA . LEU A 1 249 ? -11.252 -0.738 9.853 1.00 98.50 249 LEU A CA 1
ATOM 1844 C C . LEU A 1 249 ? -10.955 -1.685 8.683 1.00 98.50 249 LEU A C 1
ATOM 1846 O O . LEU A 1 249 ? -10.577 -1.210 7.615 1.00 98.50 249 LEU A O 1
ATOM 1850 N N . LEU A 1 250 ? -11.160 -2.996 8.861 1.00 98.44 250 LEU A N 1
ATOM 1851 C CA . LEU A 1 250 ? -10.935 -4.002 7.811 1.00 98.44 250 LEU A CA 1
ATOM 1852 C C . LEU A 1 250 ? -11.808 -3.745 6.577 1.00 98.44 250 LEU A C 1
ATOM 1854 O O . LEU A 1 250 ? -11.332 -3.812 5.446 1.00 98.44 250 LEU A O 1
ATOM 1858 N N . ASN A 1 251 ? -13.072 -3.381 6.800 1.00 97.81 251 ASN A N 1
ATOM 1859 C CA . ASN A 1 251 ? -14.038 -3.149 5.729 1.00 97.81 251 ASN A CA 1
ATOM 1860 C C . ASN A 1 251 ? -13.968 -1.733 5.147 1.00 97.81 251 ASN A C 1
ATOM 1862 O O . ASN A 1 251 ? -14.750 -1.413 4.256 1.00 97.81 251 ASN A O 1
ATOM 1866 N N . ASN A 1 252 ? -13.054 -0.881 5.631 1.00 98.12 252 ASN A N 1
ATOM 1867 C CA . ASN A 1 252 ? -12.989 0.536 5.271 1.00 98.12 252 ASN A CA 1
ATOM 1868 C C . ASN A 1 252 ? -14.334 1.258 5.490 1.00 98.12 252 ASN A C 1
ATOM 1870 O O . ASN A 1 252 ? -14.761 2.044 4.660 1.00 98.12 252 ASN A O 1
ATOM 1874 N N . THR A 1 253 ? -15.026 0.991 6.597 1.00 98.38 253 THR A N 1
ATOM 1875 C CA . THR A 1 253 ? -16.318 1.614 6.950 1.00 98.38 253 THR A CA 1
ATOM 1876 C C . THR A 1 253 ? -16.252 2.440 8.233 1.00 98.38 253 THR A C 1
ATOM 1878 O O . THR A 1 253 ? -17.271 2.815 8.797 1.00 98.38 253 THR A O 1
ATOM 1881 N N . SER A 1 254 ? -15.058 2.761 8.729 1.00 97.50 254 SER A N 1
ATOM 1882 C CA . SER A 1 254 ? -14.866 3.466 10.006 1.00 97.50 254 SER A CA 1
ATOM 1883 C C . SER A 1 254 ? -15.221 4.951 9.997 1.00 97.50 254 SER A C 1
ATOM 1885 O O . SER A 1 254 ? -15.234 5.566 11.059 1.00 97.50 254 SER A O 1
ATOM 1887 N N . GLY A 1 255 ? -15.453 5.545 8.824 1.00 96.75 255 GLY A N 1
ATOM 1888 C CA . GLY A 1 255 ? -15.638 6.990 8.682 1.00 96.75 255 GLY A CA 1
ATOM 1889 C C . GLY A 1 255 ? -14.350 7.809 8.834 1.00 96.75 255 GLY A C 1
ATOM 1890 O O . GLY A 1 255 ? -14.414 9.034 8.804 1.00 96.75 255 GLY A O 1
ATOM 1891 N N . LEU A 1 256 ? -13.182 7.170 8.985 1.00 96.19 256 LEU A N 1
ATOM 1892 C CA . LEU A 1 256 ? -11.881 7.851 9.023 1.00 96.19 256 LEU A CA 1
ATOM 1893 C C . LEU A 1 256 ? -11.569 8.556 7.687 1.00 96.19 256 LEU A C 1
ATOM 1895 O O . LEU A 1 256 ? -12.157 8.194 6.664 1.00 96.19 256 LEU A O 1
ATOM 1899 N N . PRO A 1 257 ? -10.632 9.531 7.672 1.00 92.62 257 PRO A N 1
ATOM 1900 C CA . PRO A 1 257 ? -10.216 10.208 6.446 1.00 92.62 257 PRO A CA 1
ATOM 1901 C C . PRO A 1 257 ? -9.846 9.239 5.313 1.00 92.62 257 PRO A C 1
ATOM 1903 O O . PRO A 1 257 ? -9.229 8.190 5.554 1.00 92.62 257 PRO A O 1
ATOM 1906 N N . SER A 1 258 ? -10.244 9.610 4.092 1.00 91.88 258 SER A N 1
ATOM 1907 C CA . SER A 1 258 ? -10.006 8.829 2.873 1.00 91.88 258 SE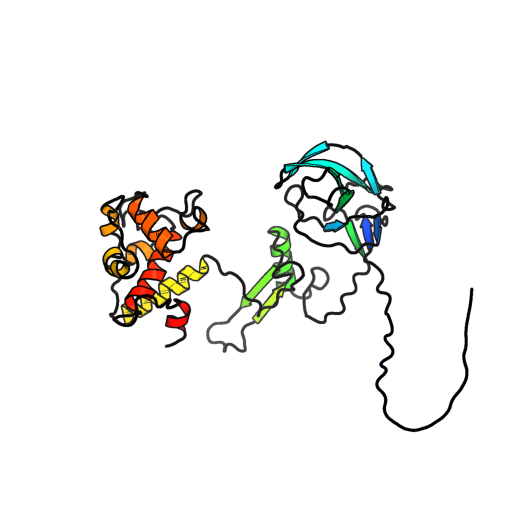R A CA 1
ATOM 1908 C C . SER A 1 258 ? -8.554 8.917 2.398 1.00 91.88 258 SER A C 1
ATOM 1910 O O . SER A 1 258 ? -7.773 9.741 2.875 1.00 91.88 258 SER A O 1
ATOM 1912 N N . ASN A 1 259 ? -8.211 8.100 1.405 1.00 89.25 259 ASN A N 1
ATOM 1913 C CA . ASN A 1 259 ? -7.009 8.251 0.584 1.00 89.25 259 ASN A CA 1
ATOM 1914 C C . ASN A 1 259 ? -7.198 9.344 -0.489 1.00 89.25 259 ASN A C 1
ATOM 1916 O O . ASN A 1 259 ? -7.122 9.079 -1.689 1.00 89.25 259 ASN A O 1
ATOM 1920 N N . ASP A 1 260 ? -7.504 10.560 -0.049 1.00 89.12 260 ASP A N 1
ATOM 1921 C CA . ASP A 1 260 ? -7.604 11.746 -0.896 1.00 89.12 260 ASP A CA 1
ATOM 1922 C C . ASP A 1 260 ? -6.446 12.720 -0.605 1.00 89.12 260 ASP A C 1
ATOM 1924 O O . ASP A 1 260 ? -5.466 12.382 0.065 1.00 89.12 260 ASP A O 1
ATOM 1928 N N . SER A 1 261 ? -6.535 13.955 -1.105 1.00 86.06 261 SER A N 1
ATOM 1929 C CA . SER A 1 261 ? -5.517 14.987 -0.864 1.00 86.06 261 SER A CA 1
ATOM 1930 C C . SER A 1 261 ? -5.332 15.356 0.616 1.00 86.06 261 SER A C 1
ATOM 1932 O O . SER A 1 261 ? -4.370 16.045 0.952 1.00 86.06 261 SER A O 1
ATOM 1934 N N . LYS A 1 262 ? -6.227 14.904 1.503 1.00 85.88 262 LYS A N 1
ATOM 1935 C CA . LYS A 1 262 ? -6.198 15.113 2.953 1.00 85.88 262 LYS A CA 1
ATOM 1936 C C . LYS A 1 262 ? -5.856 13.838 3.725 1.00 85.88 262 LYS A C 1
ATOM 1938 O O . LYS A 1 262 ? -5.969 13.852 4.956 1.00 85.88 262 LYS A O 1
ATOM 1943 N N . ASP A 1 263 ? -5.417 12.769 3.052 1.00 92.94 263 ASP A N 1
ATOM 1944 C CA . ASP A 1 263 ? -4.983 11.538 3.712 1.00 92.94 263 ASP A CA 1
ATOM 1945 C C . ASP A 1 263 ? -3.897 11.862 4.758 1.00 92.94 263 ASP A C 1
ATOM 1947 O O . ASP A 1 263 ? -2.821 12.376 4.409 1.00 92.94 263 ASP A O 1
ATOM 1951 N N . PRO A 1 264 ? -4.134 11.574 6.051 1.00 92.62 264 PRO A N 1
ATOM 1952 C CA . PRO A 1 264 ? -3.162 11.838 7.102 1.00 92.62 264 PRO A CA 1
ATOM 1953 C C . PRO A 1 264 ? -1.816 11.140 6.877 1.00 92.62 264 PRO A C 1
ATOM 1955 O O . PRO A 1 264 ? -0.782 11.682 7.270 1.00 92.62 264 PRO A O 1
ATOM 1958 N N . MET A 1 265 ? -1.808 9.975 6.221 1.00 92.62 265 MET A N 1
ATOM 1959 C CA . MET A 1 265 ? -0.590 9.212 5.940 1.00 92.62 265 MET A CA 1
ATOM 1960 C C . MET A 1 265 ? 0.350 9.933 4.967 1.00 92.62 265 MET A C 1
ATOM 1962 O O . MET A 1 265 ? 1.557 9.694 5.012 1.00 92.62 265 MET A O 1
ATOM 1966 N N . PHE A 1 266 ? -0.173 10.830 4.125 1.00 90.88 266 PHE A N 1
ATOM 1967 C CA . PHE A 1 266 ? 0.621 11.634 3.189 1.00 90.88 266 PHE A CA 1
ATOM 1968 C C . PHE A 1 266 ? 0.748 13.101 3.609 1.00 90.88 266 PHE A C 1
ATOM 1970 O O . PHE A 1 266 ? 1.733 13.752 3.269 1.00 90.88 266 PHE A O 1
ATOM 1977 N N . SER A 1 267 ? -0.199 13.607 4.401 1.00 89.81 267 SER A N 1
ATOM 1978 C CA . SER A 1 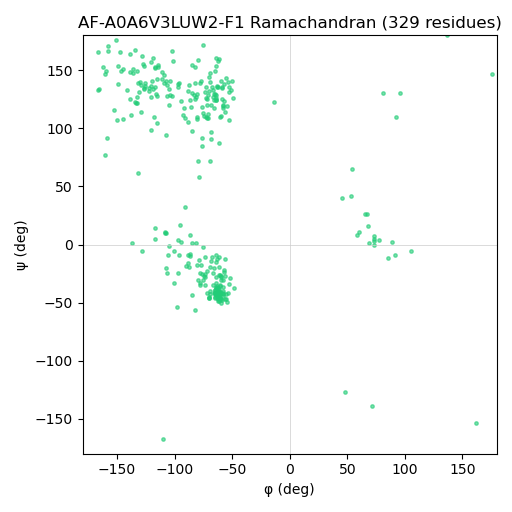267 ? -0.224 15.005 4.854 1.00 89.81 267 SER A CA 1
ATOM 1979 C C . SER A 1 267 ? 0.853 15.324 5.900 1.00 89.81 267 SER A C 1
ATOM 1981 O O . SER A 1 267 ? 1.237 16.480 6.065 1.00 89.81 267 SER A O 1
ATOM 1983 N N . PHE A 1 268 ? 1.353 14.314 6.622 1.00 87.81 268 PHE A N 1
ATOM 1984 C CA . PHE A 1 268 ? 2.273 14.507 7.749 1.00 87.81 268 PHE A CA 1
ATOM 1985 C C . PHE A 1 268 ? 3.510 13.595 7.684 1.00 87.81 268 PHE A C 1
ATOM 1987 O O . PHE A 1 268 ? 3.762 12.832 8.619 1.00 87.81 268 PHE A O 1
ATOM 1994 N N . PRO A 1 269 ? 4.352 13.701 6.638 1.00 83.25 269 PRO A N 1
ATOM 1995 C CA . PRO A 1 269 ? 5.455 12.763 6.393 1.00 83.25 269 PRO A CA 1
ATOM 1996 C C . PRO A 1 269 ? 6.549 12.771 7.475 1.00 83.25 269 PRO A C 1
ATOM 1998 O O . PRO A 1 269 ? 7.373 11.865 7.524 1.00 83.25 269 PRO A O 1
ATOM 2001 N N . ARG A 1 270 ? 6.574 13.795 8.342 1.00 87.75 270 ARG A N 1
ATOM 2002 C CA . ARG A 1 270 ? 7.547 13.941 9.438 1.00 87.75 270 ARG A CA 1
ATOM 2003 C C . ARG A 1 270 ? 7.048 13.430 10.794 1.00 87.75 270 ARG A C 1
ATOM 2005 O O . ARG A 1 270 ? 7.833 13.389 11.735 1.00 87.75 270 ARG A O 1
ATOM 2012 N N . LYS A 1 271 ? 5.763 13.080 10.936 1.00 88.12 271 LYS A N 1
ATOM 2013 C CA . LYS A 1 271 ? 5.231 12.555 12.203 1.00 88.12 271 LYS A CA 1
ATOM 2014 C C . LYS A 1 271 ? 5.534 11.061 12.315 1.00 88.12 271 LYS A C 1
ATOM 2016 O O . LYS A 1 271 ? 5.367 10.316 11.352 1.00 88.12 271 LYS A O 1
ATOM 2021 N N . SER A 1 272 ? 5.924 10.613 13.510 1.00 90.19 272 SER A N 1
ATOM 2022 C CA . SER A 1 272 ? 5.903 9.181 13.823 1.00 90.19 272 SER A CA 1
ATOM 2023 C C . SER A 1 272 ? 4.466 8.655 13.742 1.00 90.19 272 SER A C 1
ATOM 2025 O O . SER A 1 272 ? 3.513 9.423 13.881 1.00 90.19 272 SER A O 1
ATOM 2027 N N . GLN A 1 273 ? 4.285 7.345 13.550 1.00 88.75 273 GLN A N 1
ATOM 2028 C CA . GLN A 1 273 ? 2.941 6.759 13.458 1.00 88.75 273 GLN A CA 1
ATOM 2029 C C . GLN A 1 273 ? 2.099 7.040 14.710 1.00 88.75 273 GLN A C 1
ATOM 2031 O O . GLN A 1 273 ? 0.939 7.417 14.586 1.00 88.75 273 GLN A O 1
ATOM 2036 N N . LEU A 1 274 ? 2.683 6.931 15.908 1.00 89.81 274 LEU A N 1
ATOM 2037 C CA . LEU A 1 274 ? 1.973 7.218 17.160 1.00 89.81 274 LEU A CA 1
ATOM 2038 C C . LEU A 1 274 ? 1.601 8.703 17.278 1.00 89.81 274 LEU A C 1
ATOM 2040 O O . LEU A 1 274 ? 0.470 9.020 17.639 1.00 89.81 274 LEU A O 1
ATOM 2044 N N . ALA A 1 275 ? 2.507 9.615 16.903 1.00 91.62 275 ALA A N 1
ATOM 2045 C CA . ALA A 1 275 ? 2.224 11.051 16.898 1.00 91.62 275 ALA A CA 1
ATOM 2046 C C . ALA A 1 275 ? 1.170 11.433 15.846 1.00 91.62 275 ALA A C 1
ATOM 2048 O O . ALA A 1 275 ? 0.362 12.332 16.074 1.00 91.62 275 ALA A O 1
ATOM 2049 N N . LEU A 1 276 ? 1.165 10.753 14.697 1.00 94.12 276 LEU A N 1
ATOM 2050 C CA . LEU A 1 276 ? 0.140 10.911 13.672 1.00 94.12 276 LEU A CA 1
ATOM 2051 C C . LEU A 1 276 ? -1.222 10.443 14.185 1.00 94.12 276 LEU A C 1
ATOM 2053 O O . LEU A 1 276 ? -2.204 11.156 14.012 1.00 94.12 276 LEU A O 1
ATOM 2057 N N . ILE A 1 277 ? -1.282 9.280 14.837 1.00 94.62 277 ILE A N 1
ATOM 2058 C CA . ILE A 1 277 ? -2.529 8.758 15.401 1.00 94.62 277 ILE A CA 1
ATOM 2059 C C . ILE A 1 277 ? -3.069 9.707 16.465 1.00 94.62 277 ILE A C 1
ATOM 2061 O O . ILE A 1 277 ? -4.233 10.081 16.379 1.00 94.62 277 ILE A O 1
ATOM 2065 N N . ALA A 1 278 ? -2.230 10.150 17.407 1.00 94.31 278 ALA A N 1
ATOM 2066 C CA . ALA A 1 278 ? -2.634 11.115 18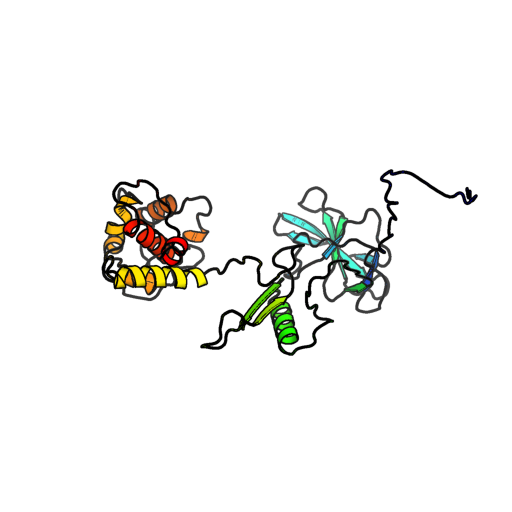.425 1.00 94.31 278 ALA A CA 1
ATOM 2067 C C . ALA A 1 278 ? -3.237 12.378 17.792 1.00 94.31 278 ALA A C 1
ATOM 2069 O O . ALA A 1 278 ? -4.349 12.758 18.136 1.00 94.31 278 ALA A O 1
ATOM 2070 N N . HIS A 1 279 ? -2.542 12.955 16.807 1.00 94.12 279 HIS A N 1
ATOM 2071 C CA . HIS A 1 279 ? -2.990 14.145 16.087 1.00 94.12 279 HIS A CA 1
ATOM 2072 C C . HIS A 1 279 ? -4.321 13.934 15.352 1.00 94.12 279 HIS A C 1
ATOM 2074 O O . HIS A 1 279 ? -5.211 14.771 15.437 1.00 94.12 279 HIS A O 1
ATOM 2080 N N . VAL A 1 280 ? -4.492 12.819 14.635 1.00 94.69 280 VAL A N 1
ATOM 2081 C CA . VAL A 1 280 ? -5.751 12.550 13.920 1.00 94.69 280 VAL A CA 1
ATOM 2082 C C . VAL A 1 280 ? -6.905 12.364 14.902 1.00 94.69 280 VAL A C 1
ATOM 2084 O O . VAL A 1 280 ? -7.975 12.918 14.673 1.00 94.69 280 VAL A O 1
ATOM 2087 N N . LEU A 1 281 ? -6.685 11.639 16.001 1.00 94.44 281 LEU A N 1
ATOM 2088 C CA . LEU A 1 281 ? -7.705 11.425 17.027 1.00 94.44 281 LEU A CA 1
ATOM 2089 C C . LEU A 1 281 ? -8.125 12.731 17.720 1.00 94.44 281 LEU A C 1
ATOM 2091 O O . LEU A 1 281 ? -9.303 12.892 18.024 1.00 94.44 281 LEU A O 1
ATOM 2095 N N . SER A 1 282 ? -7.196 13.665 17.948 1.00 94.88 282 SER A N 1
ATOM 2096 C CA . SER A 1 282 ? -7.485 14.929 18.637 1.00 94.88 282 SER A CA 1
ATOM 2097 C C . SER A 1 282 ? -7.915 16.075 17.721 1.00 94.88 282 SER A C 1
ATOM 2099 O O . SER A 1 282 ? -8.479 17.044 18.210 1.00 94.88 282 SER A O 1
ATOM 2101 N N . GLU A 1 283 ? -7.653 16.017 16.409 1.00 94.12 283 GLU A N 1
ATOM 2102 C CA . GLU A 1 283 ? -7.841 17.185 15.525 1.00 94.12 283 GLU A CA 1
ATOM 2103 C C . GLU A 1 283 ? -8.683 16.931 14.265 1.00 94.12 283 GLU A C 1
ATOM 2105 O O . GLU A 1 283 ? -8.957 17.868 13.510 1.00 94.12 283 GLU A O 1
ATOM 2110 N N . ARG A 1 284 ? -9.097 15.693 13.973 1.00 93.75 284 ARG A N 1
ATOM 2111 C CA . ARG A 1 284 ? -9.870 15.380 12.757 1.00 93.75 284 ARG A CA 1
ATOM 2112 C C . ARG A 1 284 ? -11.221 14.774 13.100 1.00 93.75 284 ARG A C 1
ATOM 2114 O O . ARG A 1 284 ? -11.302 13.868 13.910 1.00 93.75 284 ARG A O 1
ATOM 2121 N N . LYS A 1 285 ? -12.278 15.224 12.424 1.00 95.25 285 LYS A N 1
ATOM 2122 C CA . LYS A 1 285 ? -13.610 14.609 12.523 1.00 95.25 285 LYS A CA 1
ATOM 2123 C C . LYS A 1 285 ? -13.755 13.432 11.566 1.00 95.25 285 LYS A C 1
ATOM 2125 O O . LYS A 1 285 ? -13.086 13.392 10.528 1.00 95.25 285 LYS A O 1
ATOM 2130 N N . LEU A 1 286 ? -14.650 12.503 11.898 1.00 96.25 286 LEU A N 1
ATOM 2131 C CA . LEU A 1 286 ? -15.041 11.446 10.970 1.00 96.25 286 LEU A CA 1
ATOM 2132 C C . LEU A 1 286 ? -15.872 12.034 9.829 1.00 96.25 286 LEU A C 1
ATOM 2134 O O . LEU A 1 286 ? -16.686 12.936 10.036 1.00 96.25 286 LEU A O 1
ATOM 2138 N N . TYR A 1 287 ? -15.691 11.493 8.628 1.00 94.75 287 TYR A N 1
ATOM 2139 C CA . TYR A 1 287 ? -16.494 11.854 7.462 1.00 94.75 287 TYR A CA 1
ATOM 2140 C C . TYR A 1 287 ? -17.915 11.320 7.624 1.00 94.75 287 TYR A C 1
ATOM 2142 O O . TYR A 1 287 ? -18.872 12.068 7.462 1.00 94.75 287 TYR A O 1
ATOM 2150 N N . ASN A 1 288 ? -18.043 10.059 8.046 1.00 93.88 288 ASN A N 1
ATOM 2151 C CA . ASN A 1 288 ? -19.319 9.359 8.174 1.00 93.88 288 ASN A CA 1
ATOM 2152 C C . ASN A 1 288 ? -19.407 8.610 9.513 1.00 93.88 288 ASN A C 1
ATOM 2154 O O . ASN A 1 288 ? -18.406 8.430 10.206 1.00 93.88 288 ASN A O 1
ATOM 2158 N N . GLN A 1 289 ? -20.606 8.148 9.871 1.00 97.19 289 GLN A N 1
ATOM 2159 C CA . GLN A 1 289 ? -20.796 7.264 11.023 1.00 97.19 289 GLN A CA 1
ATOM 2160 C C . GLN A 1 289 ? -20.051 5.931 10.792 1.00 97.19 289 GLN A C 1
ATOM 2162 O O . GLN A 1 289 ? -20.165 5.377 9.691 1.00 97.19 289 GLN A O 1
ATOM 2167 N N . PRO A 1 290 ? -19.334 5.373 11.786 1.00 98.25 290 PRO A N 1
ATOM 2168 C CA . PRO A 1 290 ? -18.761 4.035 11.668 1.00 98.25 290 PRO A CA 1
ATOM 2169 C C . PRO A 1 290 ? -19.819 2.992 11.273 1.00 98.25 290 PRO A C 1
ATOM 2171 O O . PRO A 1 290 ? -20.910 2.966 11.836 1.00 98.25 290 PRO A O 1
ATOM 2174 N N . GLY A 1 291 ? -19.507 2.170 10.274 1.00 97.62 291 GLY A N 1
ATOM 2175 C CA . GLY A 1 291 ? -20.384 1.144 9.708 1.00 97.62 291 GLY A CA 1
ATOM 2176 C C . GLY A 1 291 ? -21.353 1.636 8.626 1.00 97.62 291 GLY A C 1
ATOM 2177 O O . GLY A 1 291 ? -21.928 0.812 7.925 1.00 97.62 291 GLY A O 1
ATOM 2178 N N . SER A 1 292 ? -21.521 2.950 8.437 1.00 97.19 292 SER A N 1
ATOM 2179 C CA . SER A 1 292 ? -22.566 3.484 7.541 1.00 97.19 292 SER A CA 1
ATOM 2180 C C . SER A 1 292 ? -22.225 3.453 6.052 1.00 97.19 292 SER A C 1
ATOM 2182 O O . SER A 1 292 ? -23.121 3.381 5.217 1.00 97.19 292 SER A O 1
ATOM 2184 N N . SER A 1 293 ? -20.947 3.573 5.691 1.00 96.44 293 SER A N 1
ATOM 2185 C CA . SER A 1 293 ? -20.528 3.724 4.295 1.00 96.44 293 SER A CA 1
ATOM 2186 C C . SER A 1 293 ? -19.070 3.338 4.103 1.00 96.44 293 SER A C 1
ATOM 2188 O O . SER A 1 293 ? -18.245 3.494 5.004 1.00 96.44 293 SER A O 1
ATOM 2190 N N . TYR A 1 294 ? -18.761 2.838 2.909 1.00 97.50 294 TYR A N 1
ATOM 2191 C CA . TYR A 1 294 ? -17.399 2.528 2.500 1.00 97.50 294 TYR A CA 1
ATOM 2192 C C . TYR A 1 294 ? -16.611 3.810 2.205 1.00 97.50 294 TYR A C 1
ATOM 2194 O O . TYR A 1 294 ? -17.058 4.669 1.446 1.00 97.50 294 TYR A O 1
ATOM 2202 N N . ASN A 1 295 ? -15.412 3.905 2.769 1.00 94.75 295 ASN A N 1
ATOM 2203 C CA . ASN A 1 295 ? -14.420 4.928 2.495 1.00 94.75 295 ASN A CA 1
ATOM 2204 C C . ASN A 1 295 ? -13.002 4.366 2.689 1.00 94.75 295 ASN A C 1
ATOM 2206 O O . ASN A 1 295 ? -12.555 4.155 3.820 1.00 94.75 295 ASN A O 1
ATOM 2210 N N . TYR A 1 296 ? -12.284 4.135 1.588 1.00 96.44 296 TYR A N 1
ATOM 2211 C CA . TYR A 1 296 ? -10.938 3.559 1.611 1.00 96.44 296 TYR A CA 1
ATOM 2212 C C . TYR A 1 296 ? -9.965 4.407 2.445 1.00 96.44 296 TYR A C 1
ATOM 2214 O O . TYR A 1 296 ? -9.709 5.564 2.113 1.00 96.44 296 TYR A O 1
ATOM 2222 N N . SER A 1 297 ? -9.372 3.827 3.494 1.00 96.44 297 SER A N 1
ATOM 2223 C CA . SER A 1 297 ? -8.541 4.568 4.448 1.00 96.44 297 SER A CA 1
ATOM 2224 C C . SER A 1 297 ? -7.184 3.906 4.685 1.00 96.44 297 SER A C 1
ATOM 2226 O O . SER A 1 297 ? -7.068 2.841 5.299 1.00 96.44 297 SER A O 1
ATOM 2228 N N . ASN A 1 298 ? -6.111 4.583 4.263 1.00 96.25 298 ASN A N 1
ATOM 2229 C CA . ASN A 1 298 ? -4.749 4.187 4.629 1.00 96.25 298 ASN A CA 1
ATOM 2230 C C . ASN A 1 298 ? -4.517 4.335 6.137 1.00 96.25 298 ASN A C 1
ATOM 2232 O O . ASN A 1 298 ? -3.904 3.466 6.759 1.00 96.25 298 ASN A O 1
ATOM 2236 N N . PHE A 1 299 ? -5.055 5.403 6.731 1.00 96.56 299 PHE A N 1
ATOM 2237 C CA . PHE A 1 299 ? -4.979 5.638 8.167 1.00 96.56 299 PHE A CA 1
ATOM 2238 C C . PHE A 1 299 ? -5.693 4.536 8.971 1.00 96.56 299 PHE A C 1
ATOM 2240 O O . PHE A 1 299 ? -5.159 4.076 9.979 1.00 96.56 299 PHE A O 1
ATOM 2247 N N . GLY A 1 300 ? -6.830 4.021 8.490 1.00 97.19 300 GLY A N 1
ATOM 2248 C CA . GLY A 1 300 ? -7.506 2.881 9.119 1.00 97.19 300 GLY A CA 1
ATOM 2249 C C . GLY A 1 300 ? -6.623 1.629 9.220 1.00 97.19 300 GLY A C 1
ATOM 2250 O O . GLY A 1 300 ? -6.550 0.998 10.274 1.00 97.19 300 GLY A O 1
ATOM 2251 N N . TYR A 1 301 ? -5.861 1.313 8.171 1.00 96.81 301 TYR A N 1
ATOM 2252 C CA . TYR A 1 301 ? -4.902 0.202 8.210 1.00 96.81 301 TYR A CA 1
ATOM 2253 C C . TYR A 1 301 ? -3.649 0.493 9.047 1.00 96.81 301 TYR A C 1
ATOM 2255 O O . TYR A 1 301 ? -3.049 -0.439 9.584 1.00 96.81 301 TYR A O 1
ATOM 2263 N N . CYS A 1 302 ? -3.271 1.764 9.213 1.00 94.75 302 CYS A N 1
ATOM 2264 C CA . CYS A 1 302 ? -2.247 2.161 10.182 1.00 94.75 302 CYS A CA 1
ATOM 2265 C C . CYS A 1 302 ? -2.684 1.795 11.612 1.00 94.75 302 CYS A C 1
ATOM 2267 O O . CYS A 1 302 ? -1.908 1.189 12.354 1.00 94.75 302 CYS A O 1
ATOM 2269 N N . LEU A 1 303 ? -3.948 2.066 11.968 1.00 95.88 303 LEU A N 1
ATOM 2270 C CA . LEU A 1 303 ? -4.517 1.668 13.260 1.00 95.88 303 LEU A CA 1
ATOM 2271 C C . LEU A 1 303 ? -4.530 0.145 13.435 1.00 95.88 303 LEU A C 1
ATOM 2273 O O . LEU A 1 303 ? -4.098 -0.331 14.479 1.00 95.88 303 LEU A O 1
ATOM 2277 N N . LEU A 1 304 ? -4.936 -0.628 12.417 1.00 95.94 304 LEU A N 1
ATOM 2278 C CA . LEU A 1 304 ? -4.890 -2.098 12.483 1.00 95.94 304 LEU A CA 1
ATOM 2279 C C . LEU A 1 304 ? -3.474 -2.628 12.742 1.00 95.94 304 LEU A C 1
ATOM 2281 O O . LEU A 1 304 ? -3.297 -3.538 13.547 1.00 95.94 304 LEU A O 1
ATOM 2285 N N . GLY A 1 305 ? -2.451 -2.028 12.128 1.00 92.56 305 GLY A N 1
ATOM 2286 C CA . GLY A 1 305 ? -1.058 -2.378 12.418 1.00 92.56 305 GLY A CA 1
ATOM 2287 C C . GLY A 1 305 ? -0.669 -2.129 13.881 1.00 92.56 305 GLY A C 1
ATOM 2288 O O . GLY A 1 305 ? 0.085 -2.910 14.455 1.00 92.56 305 GLY A O 1
ATOM 2289 N N . ARG A 1 306 ? -1.198 -1.070 14.508 1.00 91.81 306 ARG A N 1
ATOM 2290 C CA . ARG A 1 306 ? -1.001 -0.809 15.945 1.00 91.81 306 ARG A CA 1
ATOM 2291 C C . ARG A 1 306 ? -1.838 -1.731 16.835 1.00 91.81 306 ARG A C 1
ATOM 2293 O O . ARG A 1 306 ? -1.389 -2.054 17.926 1.00 91.81 306 ARG A O 1
ATOM 2300 N N . VAL A 1 307 ? -3.012 -2.177 16.385 1.00 93.12 307 VAL A N 1
ATOM 2301 C CA . VAL A 1 307 ? -3.817 -3.182 17.101 1.00 93.12 307 VAL A CA 1
ATOM 2302 C C . VAL A 1 307 ? -3.052 -4.500 17.197 1.00 93.12 307 VAL A C 1
ATOM 2304 O O . VAL A 1 307 ? -2.934 -5.041 18.292 1.00 93.12 307 VAL A O 1
ATOM 2307 N N . VAL A 1 308 ? -2.462 -4.973 16.092 1.00 91.75 308 VAL A N 1
ATOM 2308 C CA . VAL A 1 308 ? -1.607 -6.176 16.104 1.00 91.75 308 VAL A CA 1
ATOM 2309 C C . VAL A 1 308 ? -0.478 -6.023 17.125 1.00 91.75 308 VAL A C 1
ATOM 2311 O O . VAL A 1 308 ? -0.272 -6.910 17.949 1.00 91.75 308 VAL A O 1
ATOM 2314 N N . GLU A 1 309 ? 0.210 -4.878 17.125 1.00 88.19 309 GLU A N 1
ATOM 2315 C CA . GLU A 1 309 ? 1.277 -4.589 18.089 1.00 88.19 309 GLU A CA 1
ATOM 2316 C C . GLU A 1 309 ? 0.776 -4.598 19.540 1.00 88.19 309 GLU A C 1
ATOM 2318 O O . GLU A 1 309 ? 1.377 -5.250 20.391 1.00 88.19 309 GLU A O 1
ATOM 2323 N N . ALA A 1 310 ? -0.344 -3.929 19.822 1.00 88.00 310 ALA A N 1
ATOM 2324 C CA . ALA A 1 310 ? -0.900 -3.825 21.167 1.00 88.00 310 ALA A CA 1
ATOM 2325 C C . ALA A 1 310 ? -1.337 -5.181 21.742 1.00 88.00 310 ALA A C 1
ATOM 2327 O O . ALA A 1 310 ? -1.162 -5.420 22.936 1.00 88.00 310 ALA A O 1
ATOM 2328 N N . VAL A 1 311 ? -1.889 -6.062 20.903 1.00 88.75 311 VAL A N 1
ATOM 2329 C CA . VAL A 1 311 ? -2.358 -7.397 21.309 1.00 88.75 311 VAL A CA 1
ATOM 2330 C C . VAL A 1 311 ? -1.192 -8.381 21.460 1.00 88.75 311 VAL A C 1
ATOM 2332 O O . VAL A 1 311 ? -1.236 -9.258 22.320 1.00 88.75 311 VAL A O 1
ATOM 2335 N N . CYS A 1 312 ? -0.135 -8.240 20.652 1.00 83.81 312 CYS A N 1
ATOM 2336 C CA . CYS A 1 312 ? 1.018 -9.147 20.677 1.00 83.81 312 CYS A CA 1
ATOM 2337 C C . CYS A 1 312 ? 2.105 -8.753 21.686 1.00 83.81 312 CYS A C 1
ATOM 2339 O O . CYS A 1 312 ? 2.943 -9.589 22.026 1.00 83.81 312 CYS A O 1
ATOM 2341 N N . ALA A 1 313 ? 2.141 -7.497 22.138 1.00 73.50 313 ALA A N 1
ATOM 2342 C CA . ALA A 1 313 ? 3.181 -7.022 23.040 1.00 73.50 313 ALA A CA 1
ATOM 2343 C C . ALA A 1 313 ? 3.148 -7.766 24.396 1.00 73.50 313 ALA A C 1
ATOM 2345 O O . ALA A 1 313 ? 2.078 -7.910 24.998 1.00 73.50 313 ALA A O 1
ATOM 2346 N N . PRO A 1 314 ? 4.310 -8.192 24.934 1.00 67.38 314 PRO A N 1
ATOM 2347 C CA . PRO A 1 314 ? 4.394 -8.729 26.287 1.00 67.38 314 PRO A CA 1
ATOM 2348 C C . PRO A 1 314 ? 3.832 -7.740 27.314 1.00 67.38 314 PRO A C 1
ATOM 2350 O O . PRO A 1 314 ? 4.042 -6.524 27.217 1.00 67.38 314 PRO A O 1
ATOM 2353 N N . LYS A 1 315 ? 3.151 -8.254 28.345 1.00 60.22 315 LYS A N 1
ATOM 2354 C CA . LYS A 1 315 ? 2.694 -7.427 29.470 1.00 60.22 315 LYS A CA 1
ATOM 2355 C C . LYS A 1 315 ? 3.903 -6.711 30.093 1.00 60.22 315 LYS A C 1
ATOM 2357 O O . LYS A 1 315 ? 4.772 -7.362 30.654 1.00 60.22 315 LYS A O 1
ATOM 2362 N N . GLY A 1 316 ? 3.936 -5.380 29.990 1.00 52.12 316 GLY A N 1
ATOM 2363 C CA . GLY A 1 316 ? 4.984 -4.532 30.583 1.00 52.12 316 GLY A CA 1
ATOM 2364 C C . GLY A 1 316 ? 6.009 -3.962 29.596 1.00 52.12 316 GLY A C 1
ATOM 2365 O O . GLY A 1 316 ? 6.808 -3.126 29.995 1.00 52.12 316 GLY A O 1
ATOM 2366 N N . ALA A 1 317 ? 5.969 -4.336 28.313 1.00 53.69 317 ALA A N 1
ATOM 2367 C CA . ALA A 1 317 ? 6.801 -3.692 27.299 1.00 53.69 317 ALA A CA 1
ATOM 2368 C C . ALA A 1 317 ? 6.227 -2.313 26.924 1.00 53.69 317 ALA A C 1
ATOM 2370 O O . ALA A 1 317 ? 5.101 -2.222 26.429 1.00 53.69 317 ALA A O 1
ATOM 2371 N N . GLU A 1 318 ? 6.989 -1.241 27.165 1.00 46.28 318 GLU A N 1
ATOM 2372 C CA . GLU A 1 318 ? 6.591 0.137 26.822 1.00 46.28 318 GLU A CA 1
ATOM 2373 C C . GLU A 1 318 ? 6.832 0.484 25.343 1.00 46.28 318 GLU A C 1
ATOM 2375 O O . GLU A 1 318 ? 6.236 1.423 24.822 1.00 46.28 318 GLU A O 1
ATOM 2380 N N . SER A 1 319 ? 7.668 -0.285 24.637 1.00 49.31 319 SER A N 1
ATOM 2381 C CA . SER A 1 319 ? 7.885 -0.128 23.195 1.00 49.31 319 SER A CA 1
ATOM 2382 C C . SER A 1 319 ? 8.457 -1.402 22.563 1.00 49.31 319 SER A C 1
ATOM 2384 O O . SER A 1 319 ? 9.664 -1.607 22.492 1.00 49.31 319 SER A O 1
ATOM 2386 N N . HIS A 1 320 ? 7.584 -2.279 22.068 1.00 51.75 320 HIS A N 1
ATOM 2387 C CA . HIS A 1 320 ? 7.997 -3.348 21.159 1.00 51.75 320 HIS A CA 1
ATOM 2388 C C . HIS A 1 320 ? 7.292 -3.161 19.826 1.00 51.75 320 HIS A C 1
ATOM 2390 O O . HIS A 1 320 ? 6.091 -3.386 19.718 1.00 51.75 320 HIS A O 1
ATOM 2396 N N . GLN A 1 321 ? 8.049 -2.772 18.800 1.00 53.19 321 GLN A N 1
ATOM 2397 C CA . GLN A 1 321 ? 7.535 -2.735 17.440 1.00 53.19 321 GLN A CA 1
ATOM 2398 C C . GLN A 1 321 ? 7.479 -4.167 16.897 1.00 53.19 321 GLN A C 1
ATOM 2400 O O . GLN A 1 321 ? 8.416 -4.634 16.252 1.00 53.19 321 GLN A O 1
ATOM 2405 N N . VAL A 1 322 ? 6.393 -4.884 17.184 1.00 56.97 322 VAL A N 1
ATOM 2406 C CA . VAL A 1 322 ? 6.115 -6.156 16.511 1.00 56.97 322 VAL A CA 1
ATOM 2407 C C . VAL A 1 322 ? 5.729 -5.809 15.081 1.00 56.97 322 VAL A C 1
ATOM 2409 O O . VAL A 1 322 ? 4.667 -5.230 14.836 1.00 56.97 322 VAL A O 1
ATOM 2412 N N . ARG A 1 323 ? 6.596 -6.116 14.111 1.00 62.22 323 ARG A N 1
ATOM 2413 C CA . ARG A 1 323 ? 6.194 -5.972 12.711 1.00 62.22 323 ARG A CA 1
ATOM 2414 C C . ARG A 1 323 ? 5.120 -7.019 12.457 1.00 62.22 323 ARG A C 1
ATOM 2416 O O . ARG A 1 323 ? 5.281 -8.178 12.821 1.00 62.22 323 ARG A O 1
ATOM 2423 N N . THR A 1 324 ? 4.050 -6.629 11.777 1.00 64.31 324 THR A N 1
ATOM 2424 C CA . THR A 1 324 ? 2.977 -7.540 11.349 1.00 64.31 324 THR A CA 1
ATOM 2425 C C . THR A 1 324 ? 3.527 -8.793 10.662 1.00 64.31 324 THR A C 1
ATOM 2427 O O . THR A 1 324 ? 3.016 -9.889 10.853 1.00 64.31 324 THR A O 1
ATOM 2430 N N . VAL A 1 325 ? 4.599 -8.624 9.885 1.00 61.88 325 VAL A N 1
ATOM 2431 C CA . VAL A 1 325 ? 5.300 -9.712 9.201 1.00 61.88 325 VAL A CA 1
ATOM 2432 C C . VAL A 1 325 ? 6.044 -10.614 10.188 1.00 61.88 325 VAL A C 1
ATOM 2434 O O . VAL A 1 325 ? 5.975 -11.824 10.039 1.00 61.88 325 VAL A O 1
ATOM 2437 N N . ASP A 1 326 ? 6.678 -10.067 11.225 1.00 65.25 326 ASP A N 1
ATOM 2438 C CA . ASP A 1 326 ? 7.386 -10.866 12.233 1.00 65.25 326 ASP A CA 1
ATOM 2439 C C . ASP A 1 326 ? 6.395 -11.747 13.015 1.00 65.25 326 ASP A C 1
ATOM 2441 O O . ASP A 1 326 ? 6.669 -12.918 13.245 1.00 65.25 326 ASP A O 1
ATOM 2445 N N . TYR A 1 327 ? 5.195 -11.241 13.338 1.00 67.31 327 TYR A N 1
ATOM 2446 C CA . TYR A 1 327 ? 4.138 -12.070 13.942 1.00 67.31 327 TYR A CA 1
ATOM 2447 C C . TYR A 1 327 ? 3.695 -13.220 13.022 1.00 67.31 327 TYR A C 1
ATOM 2449 O O . TYR A 1 327 ? 3.476 -14.333 13.492 1.00 67.31 327 TYR A O 1
ATOM 2457 N N . LEU A 1 328 ? 3.583 -12.962 11.715 1.00 67.00 328 LEU A N 1
ATOM 2458 C CA . LEU A 1 328 ? 3.202 -13.983 10.736 1.00 67.00 328 LEU A CA 1
ATOM 2459 C C . LEU A 1 328 ? 4.316 -14.995 10.436 1.00 67.00 328 LEU A C 1
ATOM 2461 O O . LEU A 1 328 ? 3.994 -16.111 10.049 1.00 67.00 328 LEU A O 1
ATOM 2465 N N . LEU A 1 329 ? 5.589 -14.609 10.575 1.00 52.78 329 LEU A N 1
ATOM 2466 C CA . LEU A 1 329 ? 6.749 -15.446 10.241 1.00 52.78 329 LEU A CA 1
ATOM 2467 C C . LEU A 1 329 ? 7.356 -16.182 11.445 1.00 52.78 329 LEU A C 1
ATOM 2469 O O . LEU A 1 329 ? 8.019 -17.195 11.253 1.00 52.78 329 LEU A O 1
ATOM 2473 N N . CYS A 1 330 ? 7.172 -15.691 12.673 1.00 47.72 330 CYS A N 1
ATOM 2474 C CA . CYS A 1 330 ? 7.724 -16.314 13.883 1.00 47.72 330 CYS A CA 1
ATOM 2475 C C . CYS A 1 330 ? 6.826 -17.407 14.494 1.00 47.72 330 CYS A C 1
ATOM 2477 O O . CYS A 1 330 ? 7.122 -17.871 15.598 1.00 47.72 330 CYS A O 1
ATO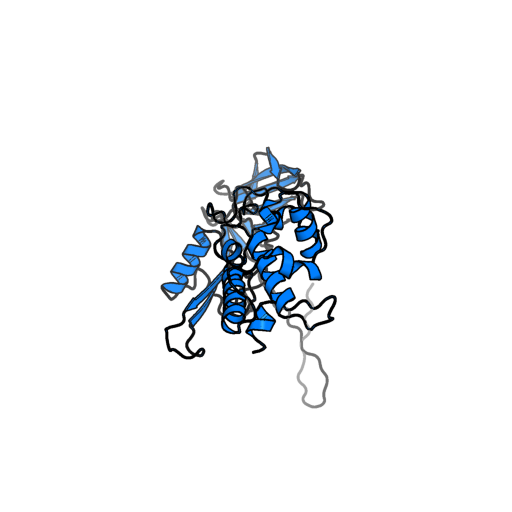M 2479 N N . ARG A 1 331 ? 5.740 -17.807 13.821 1.00 44.16 331 ARG A N 1
ATOM 2480 C CA . ARG A 1 331 ? 4.864 -18.912 14.236 1.00 44.16 331 ARG A CA 1
ATOM 2481 C C . ARG A 1 331 ? 4.531 -19.851 13.091 1.00 44.16 331 ARG A C 1
ATOM 2483 O O . ARG A 1 331 ? 3.907 -19.375 12.117 1.00 44.16 331 ARG A O 1
#